Protein AF-A0A7V2NUQ8-F1 (afdb_monomer_lite)

Structure (mmCIF, N/CA/C/O backbone):
data_AF-A0A7V2NUQ8-F1
#
_entry.id   AF-A0A7V2NUQ8-F1
#
loop_
_atom_site.group_PDB
_atom_site.id
_atom_site.type_symbol
_atom_site.label_atom_id
_atom_site.label_alt_id
_atom_site.label_comp_id
_atom_site.label_asym_id
_atom_site.label_entity_id
_atom_site.label_seq_id
_atom_site.pdbx_PDB_ins_code
_atom_site.Cartn_x
_atom_site.Cartn_y
_atom_site.Cartn_z
_atom_site.occupancy
_atom_site.B_iso_or_equiv
_atom_site.auth_seq_id
_atom_site.auth_comp_id
_atom_site.auth_asym_id
_atom_site.auth_atom_id
_atom_site.pdbx_PDB_model_num
ATOM 1 N N . MET A 1 1 ? 23.976 -4.580 -8.891 1.00 88.25 1 MET A N 1
ATOM 2 C CA . MET A 1 1 ? 22.655 -4.468 -9.555 1.00 88.25 1 MET A CA 1
ATOM 3 C C . MET A 1 1 ? 22.868 -4.024 -10.982 1.00 88.25 1 MET A C 1
ATOM 5 O O . MET A 1 1 ? 23.890 -3.406 -11.242 1.00 88.25 1 MET A O 1
ATOM 9 N N . ILE A 1 2 ? 21.946 -4.358 -11.877 1.00 94.38 2 ILE A N 1
ATOM 10 C CA . ILE A 1 2 ? 22.062 -4.078 -13.313 1.00 94.38 2 ILE A CA 1
ATOM 11 C C . ILE A 1 2 ? 20.913 -3.155 -13.707 1.00 94.38 2 ILE A C 1
ATOM 13 O O . ILE A 1 2 ? 19.793 -3.346 -13.236 1.00 94.38 2 ILE A O 1
ATOM 17 N N . ARG A 1 3 ? 21.192 -2.138 -14.521 1.00 96.56 3 ARG A N 1
ATOM 18 C CA . ARG A 1 3 ? 20.164 -1.249 -15.068 1.00 96.56 3 ARG A CA 1
ATOM 19 C C . ARG A 1 3 ? 19.712 -1.770 -16.425 1.00 96.56 3 ARG A C 1
ATOM 21 O O . ARG A 1 3 ? 20.492 -2.379 -17.149 1.00 96.56 3 ARG A O 1
ATOM 28 N N . GLY A 1 4 ? 18.456 -1.526 -16.757 1.00 97.44 4 GLY A N 1
ATOM 29 C CA . GLY A 1 4 ? 17.909 -1.837 -18.071 1.00 97.44 4 GLY A CA 1
ATOM 30 C C . GLY A 1 4 ? 16.706 -0.965 -18.389 1.00 97.44 4 GLY A C 1
ATOM 31 O O . GLY A 1 4 ? 16.265 -0.184 -17.545 1.00 97.44 4 GLY A O 1
ATOM 32 N N . LYS A 1 5 ? 16.157 -1.101 -19.594 1.00 98.25 5 LYS A N 1
ATOM 33 C CA . LYS A 1 5 ? 14.945 -0.392 -20.025 1.00 98.25 5 LYS A CA 1
ATOM 34 C C . LYS A 1 5 ? 13.853 -1.372 -20.403 1.00 98.25 5 LYS A C 1
ATOM 36 O O . LYS A 1 5 ? 14.076 -2.301 -21.175 1.00 98.25 5 LYS A O 1
ATOM 41 N N . ILE A 1 6 ? 12.654 -1.172 -19.871 1.00 98.44 6 ILE A N 1
ATOM 42 C CA . ILE A 1 6 ? 11.502 -2.007 -20.212 1.00 98.44 6 ILE A CA 1
ATOM 43 C C . ILE A 1 6 ? 11.229 -1.885 -21.709 1.00 98.44 6 ILE A C 1
ATOM 45 O O . ILE A 1 6 ? 11.145 -0.783 -22.243 1.00 98.44 6 ILE A O 1
ATOM 49 N N . ARG A 1 7 ? 11.047 -3.016 -22.388 1.00 98.00 7 ARG A N 1
ATOM 50 C CA . ARG A 1 7 ? 10.582 -3.043 -23.780 1.00 98.00 7 ARG A CA 1
ATOM 51 C C . ARG A 1 7 ? 9.091 -3.311 -23.840 1.00 98.00 7 ARG A C 1
ATOM 53 O O . ARG A 1 7 ? 8.368 -2.584 -24.508 1.00 98.00 7 ARG A O 1
ATOM 60 N N . ARG A 1 8 ? 8.624 -4.330 -23.115 1.00 97.12 8 ARG A N 1
ATOM 61 C CA . ARG A 1 8 ? 7.199 -4.668 -22.978 1.00 97.12 8 ARG A CA 1
ATOM 62 C C . ARG A 1 8 ? 6.966 -5.666 -21.850 1.00 97.12 8 ARG A C 1
ATOM 64 O O . ARG A 1 8 ? 7.843 -6.463 -21.512 1.00 97.12 8 ARG A O 1
ATOM 71 N N . ARG A 1 9 ? 5.748 -5.676 -21.313 1.00 96.56 9 ARG A N 1
ATOM 72 C CA . ARG A 1 9 ? 5.274 -6.744 -20.430 1.00 96.56 9 ARG A CA 1
ATOM 73 C C . ARG A 1 9 ? 4.780 -7.914 -21.278 1.00 96.56 9 ARG A C 1
ATOM 75 O O . ARG A 1 9 ? 3.886 -7.735 -22.093 1.00 96.56 9 ARG A O 1
ATOM 82 N N . ILE A 1 10 ? 5.367 -9.094 -21.093 1.00 96.94 10 ILE A N 1
ATOM 83 C CA . ILE A 1 10 ? 5.001 -10.308 -21.842 1.00 96.94 10 ILE A CA 1
ATOM 84 C C . ILE A 1 10 ? 3.787 -10.979 -21.204 1.00 96.94 10 ILE A C 1
ATOM 86 O O . ILE A 1 10 ? 2.849 -11.370 -21.886 1.00 96.94 10 ILE A O 1
ATOM 90 N N . ASN A 1 11 ? 3.805 -11.114 -19.879 1.00 94.69 11 ASN A N 1
ATOM 91 C CA . ASN A 1 11 ? 2.697 -11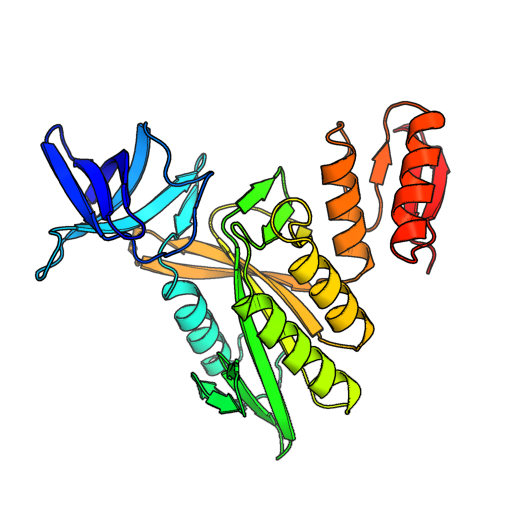.658 -19.099 1.00 94.69 11 ASN A CA 1
ATOM 92 C C . ASN A 1 11 ? 2.758 -11.119 -17.657 1.00 94.69 11 ASN A C 1
ATOM 94 O O . ASN A 1 11 ? 3.552 -10.227 -17.340 1.00 94.69 11 ASN A O 1
ATOM 98 N N . ARG A 1 12 ? 1.931 -11.665 -16.755 1.00 91.38 12 ARG A N 1
ATOM 99 C CA . ARG A 1 12 ? 1.873 -11.225 -15.351 1.00 91.38 12 ARG A CA 1
ATOM 100 C C . ARG A 1 12 ? 3.234 -11.228 -14.639 1.00 91.38 12 ARG A C 1
ATOM 102 O O . ARG A 1 12 ? 3.468 -10.341 -13.831 1.00 91.38 12 ARG A O 1
ATOM 109 N N . PHE A 1 13 ? 4.135 -12.151 -14.969 1.00 95.94 13 PHE A N 1
ATOM 110 C CA . PHE A 1 13 ? 5.403 -12.359 -14.262 1.00 95.94 13 PHE A CA 1
ATOM 111 C C . PHE A 1 13 ? 6.646 -12.233 -15.146 1.00 95.94 13 PHE A C 1
ATOM 113 O O . PHE A 1 13 ? 7.756 -12.477 -14.675 1.00 95.94 13 PHE A O 1
ATOM 120 N N . THR A 1 14 ? 6.491 -11.862 -16.415 1.00 97.44 14 THR A N 1
ATOM 121 C CA . THR A 1 14 ? 7.601 -11.765 -17.366 1.00 97.44 14 THR A CA 1
ATOM 122 C C . THR A 1 14 ? 7.578 -10.425 -18.078 1.00 97.44 14 THR A C 1
ATOM 124 O O . THR A 1 14 ? 6.569 -10.035 -18.671 1.00 97.44 14 THR A O 1
ATOM 127 N N . VAL A 1 15 ? 8.715 -9.737 -18.042 1.00 98.19 15 VAL A N 1
ATOM 128 C CA . VAL A 1 15 ? 8.944 -8.458 -18.715 1.00 98.19 15 VAL A CA 1
ATOM 129 C C . VAL A 1 15 ? 10.186 -8.596 -19.585 1.00 98.19 15 VAL A C 1
ATOM 131 O O . VAL A 1 15 ? 11.214 -9.100 -19.134 1.00 98.19 15 VAL A O 1
ATOM 134 N N . GLU A 1 16 ? 10.076 -8.173 -20.837 1.00 98.31 16 GLU A N 1
ATOM 135 C CA . GLU A 1 16 ? 11.208 -8.057 -21.751 1.00 98.31 16 GLU A CA 1
ATOM 136 C C . GLU A 1 16 ? 11.919 -6.731 -21.465 1.00 98.31 16 GLU A C 1
ATOM 138 O O . GLU A 1 16 ? 11.279 -5.673 -21.438 1.00 98.31 16 GLU A O 1
ATOM 143 N N . VAL A 1 17 ? 13.224 -6.795 -21.221 1.00 98.50 17 VAL A N 1
ATOM 144 C CA . VAL A 1 17 ? 14.060 -5.659 -20.826 1.00 98.50 17 VAL A CA 1
ATOM 145 C C . VAL A 1 17 ? 15.276 -5.605 -21.743 1.00 98.50 17 VAL A C 1
ATOM 147 O O . VAL A 1 17 ? 15.826 -6.639 -22.110 1.00 98.50 17 VAL A O 1
ATOM 150 N N . ASP A 1 18 ? 15.664 -4.399 -22.131 1.00 98.06 18 ASP A N 1
ATOM 151 C CA . ASP A 1 18 ? 16.937 -4.113 -22.779 1.00 98.06 18 ASP A CA 1
ATOM 152 C C . ASP A 1 18 ? 18.002 -3.889 -21.704 1.00 98.06 18 ASP A C 1
ATOM 154 O O . ASP A 1 18 ? 17.832 -3.023 -20.839 1.00 98.06 18 ASP A O 1
ATOM 158 N N . VAL A 1 19 ? 19.060 -4.690 -21.722 1.00 96.94 19 VAL A N 1
ATOM 159 C CA . VAL A 1 19 ? 20.218 -4.550 -20.839 1.00 96.94 19 VAL A CA 1
ATOM 160 C C . VAL A 1 19 ? 21.432 -4.404 -21.736 1.00 96.94 19 VAL A C 1
ATOM 162 O O . VAL A 1 19 ? 21.803 -5.354 -22.409 1.00 96.94 19 VAL A O 1
ATOM 165 N N . GLU A 1 20 ? 22.024 -3.209 -21.760 1.00 93.38 20 GLU A N 1
ATOM 166 C CA . GLU A 1 20 ? 23.221 -2.917 -22.566 1.00 93.38 20 GLU A CA 1
ATOM 167 C C . GLU A 1 20 ? 23.041 -3.253 -24.065 1.00 93.38 20 GLU A C 1
ATOM 169 O O . GLU A 1 20 ? 23.980 -3.665 -24.737 1.00 93.38 20 GLU A O 1
ATOM 174 N N . GLY A 1 21 ? 21.826 -3.071 -24.607 1.00 94.06 21 GLY A N 1
ATOM 175 C CA . GLY A 1 21 ? 21.485 -3.390 -26.000 1.00 94.06 21 GLY A CA 1
ATOM 176 C C . GLY A 1 21 ? 21.063 -4.844 -26.239 1.00 94.06 21 GLY A C 1
ATOM 177 O O . GLY A 1 21 ? 20.581 -5.172 -27.327 1.00 94.06 21 GLY A O 1
ATOM 178 N N . GLU A 1 22 ? 21.185 -5.720 -25.237 1.00 96.12 22 GLU A N 1
ATOM 179 C CA . GLU A 1 22 ? 20.723 -7.103 -25.314 1.00 96.12 22 GLU A CA 1
ATOM 180 C C . GLU A 1 22 ? 19.296 -7.266 -24.785 1.00 96.12 22 GLU A C 1
ATOM 182 O O . GLU A 1 22 ? 18.901 -6.737 -23.741 1.00 96.12 22 GLU A O 1
ATOM 187 N N . ARG A 1 23 ? 18.500 -8.066 -25.499 1.00 97.06 23 ARG A N 1
ATOM 188 C CA . ARG A 1 23 ? 17.122 -8.380 -25.110 1.00 97.06 23 ARG A CA 1
ATOM 189 C C . ARG A 1 23 ? 17.115 -9.538 -24.122 1.00 97.06 23 ARG A C 1
ATOM 191 O O . ARG A 1 23 ? 17.430 -10.667 -24.490 1.00 97.06 23 ARG A O 1
ATOM 198 N N . VAL A 1 24 ? 16.658 -9.280 -22.900 1.00 97.31 24 VAL A N 1
ATOM 199 C CA . VAL A 1 24 ? 16.561 -10.294 -21.844 1.00 97.31 24 VAL A CA 1
ATOM 200 C C . VAL A 1 24 ? 15.147 -10.394 -21.278 1.00 97.31 24 VAL A C 1
ATOM 202 O O . VAL A 1 24 ? 14.410 -9.410 -21.178 1.00 97.31 24 VAL A O 1
ATOM 205 N N . TYR A 1 25 ? 14.762 -11.595 -20.849 1.00 97.94 25 TYR A N 1
ATOM 206 C CA . TYR A 1 25 ? 13.513 -11.814 -20.123 1.00 97.94 25 TYR A CA 1
ATOM 207 C C . TYR A 1 25 ? 13.754 -11.783 -18.616 1.00 97.94 25 TYR A C 1
ATOM 209 O O . TYR A 1 25 ? 14.593 -12.508 -18.080 1.00 97.94 25 TYR A O 1
ATOM 217 N N . SER A 1 26 ? 12.979 -10.955 -17.923 1.00 97.81 26 SER A N 1
ATOM 218 C CA . SER A 1 26 ? 13.108 -10.715 -16.489 1.00 97.81 26 SER A CA 1
ATOM 219 C C . SER A 1 26 ? 11.838 -11.108 -15.744 1.00 97.81 26 SER A C 1
ATOM 221 O O . SER A 1 26 ? 10.721 -10.853 -16.199 1.00 97.81 26 SER A O 1
ATOM 223 N N . TYR A 1 27 ? 12.011 -11.719 -14.575 1.00 97.44 27 TYR A N 1
ATOM 224 C CA . TYR A 1 27 ? 10.928 -12.051 -13.660 1.00 97.44 27 TYR A CA 1
ATOM 225 C C . TYR A 1 27 ? 10.431 -10.804 -12.924 1.00 97.44 27 TYR A C 1
ATOM 227 O O . TYR A 1 27 ? 11.218 -10.086 -12.304 1.00 97.44 27 TYR A O 1
ATOM 235 N N . LEU A 1 28 ? 9.119 -10.588 -12.943 1.00 96.38 28 LEU A N 1
ATOM 236 C CA . LEU A 1 28 ? 8.428 -9.569 -12.159 1.00 96.38 28 LEU A CA 1
ATOM 237 C C . LEU A 1 28 ? 7.706 -10.253 -10.994 1.00 96.38 28 LEU A C 1
ATOM 239 O O . LEU A 1 28 ? 6.717 -10.953 -11.199 1.00 96.38 28 LEU A O 1
ATOM 243 N N . ALA A 1 29 ? 8.193 -10.041 -9.770 1.00 92.94 29 ALA A N 1
ATOM 244 C CA . ALA A 1 29 ? 7.593 -10.578 -8.547 1.00 92.94 29 ALA A CA 1
ATOM 245 C C . ALA A 1 29 ? 6.381 -9.742 -8.103 1.00 92.94 29 ALA A C 1
ATOM 247 O O . ALA A 1 29 ? 6.356 -9.217 -6.994 1.00 92.94 29 ALA A O 1
ATOM 248 N N . ASN A 1 30 ? 5.423 -9.554 -9.011 1.00 91.00 30 ASN A N 1
ATOM 249 C CA . ASN A 1 30 ? 4.214 -8.776 -8.778 1.00 91.00 30 ASN A CA 1
ATOM 250 C C . ASN A 1 30 ? 3.127 -9.171 -9.778 1.00 91.00 30 ASN A C 1
ATOM 252 O O . ASN A 1 30 ? 3.312 -9.052 -10.990 1.00 91.00 30 ASN A O 1
ATOM 256 N N . SER A 1 31 ? 1.985 -9.638 -9.278 1.00 84.62 31 SER A N 1
ATOM 257 C CA . SER A 1 31 ? 0.836 -9.985 -10.120 1.00 84.62 31 SER A CA 1
ATOM 258 C C . SER A 1 31 ? -0.014 -8.777 -10.521 1.00 84.62 31 SER A C 1
ATOM 260 O O . SER A 1 31 ? -0.859 -8.918 -11.402 1.00 84.62 31 SER A O 1
ATOM 262 N N . GLY A 1 32 ? 0.188 -7.618 -9.885 1.00 84.94 32 GLY A N 1
ATOM 263 C CA . GLY A 1 32 ? -0.522 -6.372 -10.170 1.00 84.94 32 GLY A CA 1
ATOM 264 C C . GLY A 1 32 ? -0.270 -5.868 -11.587 1.00 84.94 32 GLY A C 1
ATOM 265 O O . GLY A 1 32 ? 0.683 -6.280 -12.263 1.00 84.94 32 GLY A O 1
ATOM 266 N N . ARG A 1 33 ? -1.134 -4.974 -12.071 1.00 85.81 33 ARG A N 1
ATOM 267 C CA . ARG A 1 33 ? -1.039 -4.433 -13.438 1.00 85.81 33 ARG A CA 1
ATOM 268 C C . ARG A 1 33 ? 0.095 -3.426 -13.570 1.00 85.81 33 ARG A C 1
ATOM 270 O O . ARG A 1 33 ? 0.679 -3.346 -14.650 1.00 85.81 33 ARG A O 1
ATOM 277 N N . LEU A 1 34 ? 0.447 -2.739 -12.482 1.00 90.69 34 LEU A N 1
ATOM 278 C CA . LEU A 1 34 ? 1.519 -1.744 -12.437 1.00 90.69 34 LEU A CA 1
ATOM 279 C C . LEU A 1 34 ? 1.474 -0.775 -13.640 1.00 90.69 34 LEU A C 1
ATOM 281 O O . LEU A 1 34 ? 2.506 -0.561 -14.283 1.00 90.69 34 LEU A O 1
ATOM 285 N N . PRO A 1 35 ? 0.293 -0.216 -13.983 1.00 88.31 35 PRO A N 1
ATOM 286 C CA . PRO A 1 35 ? 0.058 0.450 -15.268 1.00 88.31 35 PRO A CA 1
ATOM 287 C C . PRO A 1 35 ? 0.929 1.693 -15.462 1.00 88.31 35 PRO A C 1
ATOM 289 O O . PRO A 1 35 ? 1.228 2.066 -16.588 1.00 88.31 35 PRO A O 1
ATOM 292 N N . GLN A 1 36 ? 1.364 2.310 -14.362 1.00 90.50 36 GLN A N 1
ATOM 293 C CA . GLN A 1 36 ? 2.259 3.459 -14.375 1.00 90.50 36 GLN A CA 1
ATOM 294 C C . GLN A 1 36 ? 3.735 3.066 -14.378 1.00 90.50 36 GLN A C 1
ATOM 296 O O . GLN A 1 36 ? 4.559 3.898 -14.718 1.00 90.50 36 GLN A O 1
ATOM 301 N N . LEU A 1 37 ? 4.106 1.838 -14.006 1.00 93.44 37 LEU A N 1
ATOM 302 C CA . LEU A 1 37 ? 5.508 1.468 -13.774 1.00 93.44 37 LEU A CA 1
ATOM 303 C C . LEU A 1 37 ? 6.062 0.547 -14.862 1.00 93.44 37 LEU A C 1
ATOM 305 O O . LEU A 1 37 ? 7.188 0.729 -15.312 1.00 93.44 37 LEU A O 1
ATOM 309 N N . ILE A 1 38 ? 5.283 -0.428 -15.333 1.00 95.81 38 ILE A N 1
ATOM 310 C CA . ILE A 1 38 ? 5.747 -1.372 -16.359 1.00 95.81 38 ILE A CA 1
ATOM 311 C C . ILE A 1 38 ? 5.371 -0.846 -17.750 1.00 95.81 38 ILE A C 1
ATOM 313 O O . ILE A 1 38 ? 4.518 -1.403 -18.437 1.00 95.81 38 ILE A O 1
ATOM 317 N N . ILE A 1 39 ? 6.015 0.256 -18.141 1.00 95.56 39 ILE A N 1
ATOM 318 C CA . ILE A 1 39 ? 5.802 0.964 -19.413 1.00 95.56 39 ILE A CA 1
ATOM 319 C C . ILE A 1 39 ? 7.082 0.881 -20.261 1.00 95.56 39 ILE A C 1
ATOM 321 O O . ILE A 1 39 ? 8.172 1.038 -19.702 1.00 95.56 39 ILE A O 1
ATOM 325 N N . PRO A 1 40 ? 6.988 0.660 -21.589 1.00 97.38 40 PRO A N 1
ATOM 326 C CA . PRO A 1 40 ? 8.140 0.724 -22.485 1.00 97.38 40 PRO A CA 1
ATOM 327 C C . PRO A 1 40 ? 8.982 1.996 -22.290 1.00 97.38 40 PRO A C 1
ATOM 329 O O . PRO A 1 40 ? 8.453 3.091 -22.126 1.00 97.38 40 PRO A O 1
ATOM 332 N N . GLY A 1 41 ? 10.304 1.845 -22.298 1.00 97.12 41 GLY A N 1
ATOM 333 C CA . GLY A 1 41 ? 11.278 2.920 -22.119 1.00 97.12 41 GLY A CA 1
ATOM 334 C C . GLY A 1 41 ? 11.662 3.217 -20.667 1.00 97.12 41 GLY A C 1
ATOM 335 O O . GLY A 1 41 ? 12.738 3.776 -20.451 1.00 97.12 41 GLY A O 1
ATOM 336 N N . LYS A 1 42 ? 10.857 2.818 -19.668 1.00 97.25 42 LYS A N 1
ATOM 337 C CA . LYS A 1 42 ? 11.187 3.072 -18.256 1.00 97.25 42 LYS A CA 1
ATOM 338 C C . LYS A 1 42 ? 12.410 2.289 -17.799 1.00 97.25 42 LYS A C 1
ATOM 340 O O . LYS A 1 42 ? 12.561 1.107 -18.113 1.00 97.25 42 LYS A O 1
ATOM 345 N N . GLU A 1 43 ? 13.263 2.962 -17.032 1.00 97.44 43 GLU A N 1
ATOM 346 C CA . GLU A 1 43 ? 14.458 2.359 -16.455 1.00 97.44 43 GLU A CA 1
ATOM 347 C C . GLU A 1 43 ? 14.088 1.433 -15.291 1.00 97.44 43 GLU A C 1
ATOM 349 O O . GLU A 1 43 ? 13.214 1.738 -14.477 1.00 97.44 43 GLU A O 1
ATOM 354 N N . VAL A 1 44 ? 14.764 0.293 -15.207 1.00 97.44 44 VAL A N 1
ATOM 355 C CA . VAL A 1 44 ? 14.571 -0.715 -14.165 1.00 97.44 44 VAL A CA 1
ATOM 356 C C . VAL A 1 44 ? 15.883 -1.120 -13.527 1.00 97.44 44 VAL A C 1
ATOM 358 O O . VAL A 1 44 ? 16.930 -1.136 -14.172 1.00 97.44 44 VAL A O 1
ATOM 361 N N . LEU A 1 45 ? 15.795 -1.518 -12.261 1.00 96.62 45 LEU A N 1
ATOM 362 C CA . LEU A 1 45 ? 16.860 -2.217 -11.557 1.00 96.62 45 LEU A CA 1
ATOM 363 C C . LEU A 1 45 ? 16.600 -3.714 -11.547 1.00 96.62 45 LEU A C 1
ATOM 365 O O . LEU A 1 45 ? 15.521 -4.183 -11.173 1.00 96.62 45 LEU A O 1
ATOM 369 N N . LEU A 1 46 ? 17.639 -4.452 -11.904 1.00 96.00 46 LEU A N 1
ATOM 370 C CA . LEU A 1 46 ? 17.651 -5.891 -12.053 1.00 96.00 46 LEU A CA 1
ATOM 371 C C . LEU A 1 46 ? 18.697 -6.523 -11.132 1.00 96.00 46 LEU A C 1
ATOM 373 O O . LEU A 1 46 ? 19.757 -5.951 -10.843 1.00 96.00 46 LEU A O 1
ATOM 377 N N . ILE A 1 47 ? 18.432 -7.765 -10.747 1.00 94.88 47 ILE A N 1
ATOM 378 C CA . ILE A 1 47 ? 19.426 -8.670 -10.169 1.00 94.88 47 ILE A CA 1
ATOM 379 C C . ILE A 1 47 ? 19.454 -9.979 -10.959 1.00 94.88 47 ILE A C 1
ATOM 381 O O . ILE A 1 47 ? 18.407 -10.451 -11.407 1.00 94.88 47 ILE A O 1
ATOM 385 N N . LYS A 1 48 ? 20.650 -10.555 -11.137 1.00 94.75 48 LYS A N 1
ATOM 386 C CA . LYS A 1 48 ? 20.818 -11.877 -11.754 1.00 94.75 48 LYS A CA 1
ATOM 387 C C . LYS A 1 48 ? 20.215 -12.963 -10.858 1.00 94.75 48 LYS A C 1
ATOM 389 O O . LYS A 1 48 ? 20.267 -12.874 -9.631 1.00 94.75 48 LYS A O 1
ATOM 394 N N . LYS A 1 49 ? 19.649 -13.992 -11.482 1.00 94.06 49 LYS A N 1
ATOM 395 C CA . LYS A 1 49 ? 19.099 -15.185 -10.835 1.00 94.06 49 LYS A CA 1
ATOM 396 C C . LYS A 1 49 ? 19.783 -16.435 -11.377 1.00 94.06 49 LYS A C 1
ATOM 398 O O . LYS A 1 49 ? 20.062 -16.523 -12.564 1.00 94.06 49 LYS A O 1
ATOM 403 N N . ASN A 1 50 ? 19.916 -17.445 -10.520 1.00 87.06 50 ASN A N 1
ATOM 404 C CA . ASN A 1 50 ? 20.523 -18.729 -10.887 1.00 87.06 50 ASN A CA 1
ATOM 405 C C . ASN A 1 50 ? 19.502 -19.779 -11.370 1.00 87.06 50 ASN A C 1
ATOM 407 O O . ASN A 1 50 ? 19.892 -20.859 -11.795 1.00 87.06 50 ASN A O 1
ATOM 411 N N . LYS A 1 51 ? 18.190 -19.509 -11.258 1.00 89.12 51 LYS A N 1
ATOM 412 C CA . LYS A 1 51 ? 17.109 -20.436 -11.645 1.00 89.12 51 LYS A CA 1
ATOM 413 C C . LYS A 1 51 ? 15.936 -19.707 -12.312 1.00 89.12 51 LYS A C 1
ATOM 415 O O . LYS A 1 51 ? 15.478 -18.666 -11.820 1.00 89.12 51 LYS A O 1
ATOM 420 N N . GLY A 1 52 ? 15.388 -20.313 -13.367 1.00 92.81 52 GLY A N 1
ATOM 421 C CA . GLY A 1 52 ? 14.295 -19.759 -14.174 1.00 92.81 52 GLY A CA 1
ATOM 422 C C . GLY A 1 52 ? 14.771 -18.601 -15.052 1.00 92.81 52 GLY A C 1
ATOM 423 O O . GLY A 1 52 ? 15.874 -18.648 -15.579 1.00 92.81 52 GLY A O 1
ATOM 424 N N . LEU A 1 53 ? 13.952 -17.550 -15.186 1.00 94.00 53 LEU A N 1
ATOM 425 C CA . LEU A 1 53 ? 14.358 -16.341 -15.913 1.00 94.00 53 LEU A CA 1
ATOM 426 C C . LEU A 1 53 ? 15.660 -15.750 -15.334 1.00 94.00 53 LEU A C 1
ATOM 428 O O . LEU A 1 53 ? 15.766 -15.672 -14.102 1.00 94.00 53 LEU A O 1
ATOM 432 N N . PRO A 1 54 ? 16.601 -15.308 -16.191 1.00 94.12 54 PRO A N 1
ATOM 433 C CA . PRO A 1 54 ? 17.963 -14.927 -15.799 1.00 94.12 54 PRO A CA 1
ATOM 434 C C . PRO A 1 54 ? 18.031 -13.689 -14.901 1.00 94.12 54 PRO A C 1
ATOM 436 O O . PRO A 1 54 ? 19.000 -13.513 -14.164 1.00 94.12 54 PRO A O 1
ATOM 439 N N . TYR A 1 55 ? 16.995 -12.848 -14.913 1.00 96.50 55 TYR A N 1
ATOM 440 C CA . TYR A 1 55 ? 16.932 -11.631 -14.110 1.00 96.50 55 TYR A CA 1
ATOM 441 C C . TYR A 1 55 ? 15.632 -11.538 -13.309 1.00 96.50 55 TYR A C 1
ATOM 443 O O . TYR A 1 55 ? 14.608 -12.121 -13.671 1.00 96.50 55 TYR A O 1
ATOM 451 N N . LYS A 1 56 ? 15.663 -10.769 -12.218 1.00 96.25 56 LYS A N 1
ATOM 452 C CA . LYS A 1 56 ? 14.487 -10.281 -11.482 1.00 96.25 56 LYS A CA 1
ATOM 453 C C . LYS A 1 56 ? 14.473 -8.763 -11.504 1.00 96.25 56 LYS A C 1
ATOM 455 O O . LYS A 1 56 ? 15.488 -8.161 -11.166 1.00 96.25 56 LYS A O 1
ATOM 460 N N . ILE A 1 57 ? 13.322 -8.169 -11.807 1.00 96.44 57 ILE A N 1
ATOM 461 C CA . ILE A 1 57 ? 13.093 -6.734 -11.617 1.00 96.44 57 ILE A CA 1
ATOM 462 C C . ILE A 1 57 ? 12.850 -6.472 -10.130 1.00 96.44 57 ILE A C 1
ATOM 464 O O . ILE A 1 57 ? 11.983 -7.100 -9.519 1.00 96.44 57 ILE A O 1
ATOM 468 N N . LEU A 1 58 ? 13.624 -5.552 -9.559 1.00 94.38 58 LEU A N 1
ATOM 469 C CA . LEU A 1 58 ? 13.489 -5.104 -8.173 1.00 94.38 58 LEU A CA 1
ATOM 470 C C . LEU A 1 58 ? 12.705 -3.794 -8.081 1.00 94.38 58 LEU A C 1
ATOM 472 O O . LEU A 1 58 ? 11.813 -3.658 -7.245 1.00 94.38 58 LEU A O 1
ATOM 476 N N . ALA A 1 59 ? 13.019 -2.842 -8.959 1.00 94.94 59 ALA A N 1
ATOM 477 C CA . ALA A 1 59 ? 12.423 -1.517 -8.945 1.00 94.94 59 ALA A CA 1
ATOM 478 C C . ALA A 1 59 ? 12.353 -0.905 -10.344 1.00 94.94 59 ALA A C 1
ATOM 480 O O . ALA A 1 59 ? 13.106 -1.286 -11.242 1.00 94.94 59 ALA A O 1
ATOM 481 N N . VAL A 1 60 ? 11.460 0.067 -10.490 1.00 95.56 60 VAL A N 1
ATOM 482 C CA . VAL A 1 60 ? 11.302 0.917 -11.675 1.00 95.56 60 VAL A CA 1
ATOM 483 C C . VAL A 1 60 ? 11.643 2.350 -11.270 1.00 95.56 60 VAL A C 1
ATOM 485 O O . VAL A 1 60 ? 11.281 2.779 -10.171 1.00 95.56 60 VAL A O 1
ATOM 488 N N . LEU A 1 61 ? 12.351 3.080 -12.128 1.00 93.31 61 LEU A N 1
ATOM 489 C CA . LEU A 1 61 ? 12.632 4.495 -11.920 1.00 93.31 61 LEU A CA 1
ATOM 490 C C . LEU A 1 61 ? 11.384 5.326 -12.246 1.00 93.31 61 LEU A C 1
ATOM 492 O O . LEU A 1 61 ? 10.870 5.276 -13.364 1.00 93.31 61 LEU A O 1
ATOM 496 N N . GLU A 1 62 ? 10.924 6.103 -11.271 1.00 89.00 62 GLU A N 1
ATOM 497 C CA . GLU A 1 62 ? 9.823 7.055 -11.395 1.00 89.00 62 GLU A CA 1
ATOM 498 C C . GLU A 1 62 ? 10.319 8.453 -11.008 1.00 89.00 62 GLU A C 1
ATOM 500 O O . GLU A 1 62 ? 10.610 8.738 -9.839 1.00 89.00 62 GLU A O 1
ATOM 505 N N . GLY A 1 63 ? 10.455 9.336 -11.999 1.00 85.94 63 GLY A N 1
ATOM 506 C CA . GLY A 1 63 ? 11.167 10.601 -11.816 1.00 85.94 63 GLY A CA 1
ATOM 507 C C . GLY A 1 63 ? 12.596 10.340 -11.329 1.00 85.94 63 GLY A C 1
ATOM 508 O O . GLY A 1 63 ? 13.363 9.655 -11.995 1.00 85.94 63 GLY A O 1
ATOM 509 N N . ASN A 1 64 ? 12.927 10.833 -10.134 1.00 87.25 64 ASN A N 1
ATOM 510 C CA . ASN A 1 64 ? 14.251 10.659 -9.520 1.00 87.25 64 ASN A CA 1
ATOM 511 C C . ASN A 1 64 ? 14.289 9.569 -8.436 1.00 87.25 64 ASN A C 1
ATOM 513 O O . ASN A 1 64 ? 15.267 9.465 -7.694 1.00 87.25 64 ASN A O 1
ATOM 517 N N . ASN A 1 65 ? 13.220 8.784 -8.288 1.00 89.00 65 ASN A N 1
ATOM 518 C CA . ASN A 1 65 ? 13.084 7.815 -7.207 1.00 89.00 65 ASN A CA 1
ATOM 519 C C . ASN A 1 65 ? 12.857 6.406 -7.744 1.00 89.00 65 ASN A C 1
ATOM 521 O O . ASN A 1 65 ? 12.143 6.190 -8.716 1.00 89.00 65 ASN A O 1
ATOM 525 N N . TRP A 1 66 ? 13.421 5.425 -7.049 1.00 92.06 66 TRP A N 1
ATOM 526 C CA . TRP A 1 66 ? 13.160 4.022 -7.334 1.00 92.06 66 TRP A CA 1
ATOM 527 C C . TRP A 1 66 ? 11.904 3.562 -6.598 1.00 92.06 66 TRP A C 1
ATOM 529 O O . TRP A 1 66 ? 11.839 3.624 -5.366 1.00 92.06 66 TRP A O 1
ATOM 539 N N . VAL A 1 67 ? 10.920 3.078 -7.352 1.00 92.56 67 VAL A N 1
ATOM 540 C CA . VAL A 1 67 ? 9.710 2.442 -6.824 1.00 92.56 67 VAL A CA 1
ATOM 541 C C . VAL A 1 67 ? 9.944 0.940 -6.788 1.00 92.56 67 VAL A C 1
ATOM 543 O O . VAL A 1 67 ? 10.154 0.318 -7.831 1.00 92.56 67 VAL A O 1
ATOM 546 N N . CYS A 1 68 ? 9.918 0.348 -5.593 1.00 92.69 68 CYS A N 1
ATOM 547 C CA . CYS A 1 68 ? 10.028 -1.099 -5.449 1.00 92.69 68 CYS A CA 1
ATOM 548 C C . CYS A 1 68 ? 8.798 -1.772 -6.072 1.00 92.69 68 CYS A C 1
ATOM 550 O O . CYS A 1 68 ? 7.666 -1.450 -5.709 1.00 92.69 68 CYS A O 1
ATOM 552 N N . VAL A 1 69 ? 9.023 -2.716 -6.987 1.00 92.88 69 VAL A N 1
ATOM 553 C CA . VAL A 1 69 ? 7.946 -3.510 -7.601 1.00 92.88 69 VAL A CA 1
ATOM 554 C C . VAL A 1 69 ? 7.869 -4.927 -7.042 1.00 92.88 69 VAL A C 1
ATOM 556 O O . VAL A 1 69 ? 6.930 -5.642 -7.367 1.00 92.88 69 VAL A O 1
ATOM 559 N N . ASP A 1 70 ? 8.807 -5.337 -6.187 1.00 91.50 70 ASP A N 1
ATOM 560 C CA . ASP A 1 70 ? 8.771 -6.629 -5.500 1.00 91.50 70 ASP A CA 1
ATOM 561 C C . ASP A 1 70 ? 7.699 -6.639 -4.401 1.00 91.50 70 ASP A C 1
ATOM 563 O O . ASP A 1 70 ? 7.870 -6.020 -3.346 1.00 91.50 70 ASP A O 1
ATOM 567 N N . SER A 1 71 ? 6.603 -7.372 -4.624 1.00 87.06 71 SER A N 1
ATOM 568 C CA . SER A 1 71 ? 5.467 -7.399 -3.696 1.00 87.06 71 SER A CA 1
ATOM 569 C C . SER A 1 71 ? 5.769 -8.091 -2.364 1.00 87.06 71 SER A C 1
ATOM 571 O O . SER A 1 71 ? 4.989 -7.957 -1.427 1.00 87.06 71 SER A O 1
ATOM 573 N N . PHE A 1 72 ? 6.885 -8.818 -2.242 1.00 89.75 72 PHE A N 1
ATOM 574 C CA . PHE A 1 72 ? 7.264 -9.474 -0.986 1.00 89.75 72 PHE A CA 1
ATOM 575 C C . PHE A 1 72 ? 8.026 -8.550 -0.030 1.00 89.75 72 PHE A C 1
ATOM 577 O O . PHE A 1 72 ? 8.049 -8.788 1.182 1.00 89.75 72 PHE A O 1
ATOM 584 N N . LEU A 1 73 ? 8.678 -7.508 -0.556 1.00 93.31 73 LEU A N 1
ATOM 585 C CA . LEU A 1 73 ? 9.532 -6.634 0.246 1.00 93.31 73 LEU A CA 1
ATOM 586 C C . LEU A 1 73 ? 8.742 -5.813 1.287 1.00 93.31 73 LEU A C 1
ATOM 588 O O . LEU A 1 73 ? 9.210 -5.742 2.424 1.00 93.31 73 LEU A O 1
ATOM 592 N N . PRO A 1 74 ? 7.552 -5.254 0.982 1.00 94.00 74 PRO A N 1
ATOM 593 C CA . PRO A 1 74 ? 6.734 -4.539 1.962 1.00 94.00 74 PRO A CA 1
ATOM 594 C C . PRO A 1 74 ? 6.357 -5.379 3.186 1.00 94.00 74 PRO A C 1
ATOM 596 O O . PRO A 1 74 ? 6.585 -4.938 4.308 1.00 94.00 74 PRO A O 1
ATOM 599 N N . ASN A 1 75 ? 5.868 -6.611 3.005 1.00 94.50 75 ASN A N 1
ATOM 600 C CA . ASN A 1 75 ? 5.504 -7.475 4.136 1.00 94.50 75 ASN A CA 1
ATOM 601 C C . ASN A 1 75 ? 6.728 -7.855 4.978 1.00 94.50 75 ASN A C 1
ATOM 603 O O . ASN A 1 75 ? 6.657 -7.871 6.208 1.00 94.50 75 ASN A O 1
ATOM 607 N N . ARG A 1 76 ? 7.878 -8.119 4.341 1.00 95.38 76 ARG A N 1
ATOM 608 C CA . ARG A 1 76 ? 9.138 -8.346 5.068 1.00 95.38 76 ARG A CA 1
ATOM 609 C C . ARG A 1 76 ? 9.539 -7.121 5.886 1.00 95.38 76 ARG A C 1
ATOM 611 O O . ARG A 1 76 ? 9.892 -7.265 7.050 1.00 95.38 76 ARG A O 1
ATOM 618 N N . PHE A 1 77 ? 9.445 -5.939 5.292 1.00 96.62 77 PHE A N 1
ATOM 619 C CA . PHE A 1 77 ? 9.766 -4.688 5.961 1.00 96.62 77 PHE A CA 1
ATOM 620 C C . PHE A 1 77 ? 8.838 -4.423 7.154 1.00 96.62 77 PHE A C 1
ATOM 622 O O . PHE A 1 77 ? 9.312 -4.088 8.236 1.00 96.62 77 PHE A O 1
ATOM 629 N N . VAL A 1 78 ? 7.528 -4.640 7.002 1.00 97.12 78 VAL A N 1
ATOM 630 C CA . VAL A 1 78 ? 6.571 -4.510 8.114 1.00 97.12 78 VAL A CA 1
ATOM 631 C C . VAL A 1 78 ? 6.903 -5.492 9.233 1.00 97.12 78 VAL A C 1
ATOM 633 O O . VAL A 1 78 ? 6.920 -5.098 10.394 1.00 97.12 78 VAL A O 1
ATOM 636 N N . TRP A 1 79 ? 7.245 -6.739 8.904 1.00 96.62 79 TRP A N 1
ATOM 637 C CA . TRP A 1 79 ? 7.699 -7.705 9.903 1.00 96.62 79 TRP A CA 1
ATOM 638 C C . TRP A 1 79 ? 8.922 -7.228 10.690 1.00 96.62 79 TRP A C 1
ATOM 640 O O . TRP A 1 79 ? 8.931 -7.331 11.915 1.00 96.62 79 TRP A O 1
ATOM 650 N N . GLU A 1 80 ? 9.947 -6.720 10.005 1.00 95.94 80 GLU A N 1
ATOM 651 C CA . GLU A 1 80 ? 11.148 -6.186 10.655 1.00 95.94 80 GLU A CA 1
ATOM 652 C C . GLU A 1 80 ? 10.773 -5.048 11.615 1.00 95.94 80 GLU A C 1
ATOM 654 O O . GLU A 1 80 ? 11.159 -5.074 12.782 1.00 95.94 80 GLU A O 1
ATOM 659 N N . LYS A 1 81 ? 9.911 -4.118 11.182 1.00 96.25 81 LYS A N 1
ATOM 660 C CA . LYS A 1 81 ? 9.459 -3.004 12.031 1.00 96.25 81 LYS A CA 1
ATOM 661 C C . LYS A 1 81 ? 8.585 -3.440 13.203 1.00 96.25 81 LYS A C 1
ATOM 663 O O . LYS A 1 81 ? 8.681 -2.835 14.266 1.00 96.25 81 LYS A O 1
ATOM 668 N N . LEU A 1 82 ? 7.786 -4.494 13.052 1.00 95.88 82 LEU A N 1
ATOM 669 C CA . LEU A 1 82 ? 7.055 -5.104 14.165 1.00 95.88 82 LEU A CA 1
ATOM 670 C C . LEU A 1 82 ? 8.020 -5.695 15.201 1.00 95.88 82 LEU A C 1
ATOM 672 O O . LEU A 1 82 ? 7.872 -5.442 16.392 1.00 95.88 82 LEU A O 1
ATOM 676 N N . LYS A 1 83 ? 9.048 -6.432 14.759 1.00 94.38 83 LYS A N 1
ATOM 677 C CA . LYS A 1 83 ? 10.062 -7.021 15.652 1.00 94.38 83 LYS A CA 1
ATOM 678 C C . LYS A 1 83 ? 10.899 -5.972 16.385 1.00 94.38 83 LYS A C 1
ATOM 680 O O . LYS A 1 83 ? 11.295 -6.212 17.521 1.00 94.38 83 LYS A O 1
ATOM 685 N N . GLU A 1 84 ? 11.139 -4.833 15.747 1.00 93.88 84 GLU A N 1
ATOM 686 C CA . GLU A 1 84 ? 11.854 -3.686 16.316 1.00 93.88 84 GLU A CA 1
ATOM 687 C C . GLU A 1 84 ? 10.962 -2.777 17.183 1.00 93.88 84 GLU A C 1
ATOM 689 O O . GLU A 1 84 ? 11.464 -1.815 17.756 1.00 93.88 84 GLU A O 1
ATOM 694 N N . ASN A 1 85 ? 9.650 -3.041 17.283 1.00 91.75 85 ASN A N 1
ATOM 695 C CA . ASN A 1 85 ? 8.660 -2.128 17.878 1.00 91.75 85 ASN A CA 1
ATOM 696 C C . ASN A 1 85 ? 8.697 -0.707 17.268 1.00 91.75 85 ASN A C 1
ATOM 698 O O . ASN A 1 85 ? 8.418 0.285 17.935 1.00 91.75 85 ASN A O 1
ATOM 702 N N . ALA A 1 86 ? 9.020 -0.600 15.977 1.00 94.38 86 ALA A N 1
ATOM 703 C CA . ALA A 1 86 ? 9.216 0.663 15.263 1.00 94.38 86 ALA A CA 1
ATOM 704 C C . ALA A 1 86 ? 7.930 1.214 14.610 1.00 94.38 86 ALA A C 1
ATOM 706 O O . ALA A 1 86 ? 7.991 2.108 13.765 1.00 94.38 86 ALA A O 1
ATOM 707 N N . LEU A 1 87 ? 6.762 0.665 14.962 1.00 96.25 87 LEU A N 1
ATOM 708 C CA . LEU A 1 87 ? 5.448 1.114 14.497 1.00 96.25 87 LEU A CA 1
ATOM 709 C C . LEU A 1 87 ? 4.660 1.679 15.691 1.00 96.25 87 LEU A C 1
ATOM 711 O O . LEU A 1 87 ? 4.012 0.906 16.394 1.00 96.25 87 LEU A O 1
ATOM 715 N N . PRO A 1 88 ? 4.676 3.008 15.926 1.00 93.94 88 PRO A N 1
ATOM 716 C CA . PRO A 1 88 ? 4.106 3.607 17.139 1.00 93.94 88 PRO A CA 1
ATOM 717 C C . PRO A 1 88 ? 2.624 3.286 17.367 1.00 93.94 88 PRO A C 1
ATOM 719 O O . PRO A 1 88 ? 2.185 3.084 18.491 1.00 93.94 88 PRO A O 1
ATOM 722 N N . PHE A 1 89 ? 1.838 3.163 16.294 1.00 95.38 89 PHE A N 1
ATOM 723 C CA . PHE A 1 89 ? 0.415 2.820 16.390 1.00 95.38 89 PHE A CA 1
ATOM 724 C C . PHE A 1 89 ? 0.143 1.378 16.858 1.00 95.38 89 PHE A C 1
ATOM 726 O O . PHE A 1 89 ? -1.008 1.033 17.133 1.00 95.38 89 PHE A O 1
ATOM 733 N N . LEU A 1 90 ? 1.186 0.547 16.953 1.00 96.44 90 LEU A N 1
ATOM 734 C CA . LEU A 1 90 ? 1.149 -0.831 17.444 1.00 96.44 90 LEU A CA 1
ATOM 735 C C . LEU A 1 90 ? 1.938 -1.000 18.749 1.00 96.44 90 LEU A C 1
ATOM 737 O O . LEU A 1 90 ? 2.349 -2.107 19.092 1.00 96.44 90 LEU A O 1
ATOM 741 N N . GLU A 1 91 ? 2.130 0.070 19.514 1.00 93.38 91 GLU A N 1
ATOM 742 C CA . GLU A 1 91 ? 2.836 -0.012 20.787 1.00 93.38 91 GLU A CA 1
ATOM 743 C C . GLU A 1 91 ? 2.196 -1.027 21.764 1.00 93.38 91 GLU A C 1
ATOM 745 O O . GLU A 1 91 ? 0.988 -1.039 22.050 1.00 93.38 91 GLU A O 1
ATOM 750 N N . GLY A 1 92 ? 3.044 -1.916 22.288 1.00 91.69 92 GLY A N 1
ATOM 751 C CA . GLY A 1 92 ? 2.668 -2.995 23.202 1.00 91.69 92 GLY A CA 1
ATOM 752 C C . GLY A 1 92 ? 2.198 -4.290 22.530 1.00 91.69 92 GLY A C 1
ATOM 753 O O . GLY A 1 92 ? 2.053 -5.291 23.225 1.00 91.69 92 GLY A O 1
ATOM 754 N N . TRP A 1 93 ? 2.009 -4.316 21.209 1.00 94.50 93 TRP A N 1
ATOM 755 C CA . TRP A 1 93 ? 1.706 -5.537 20.453 1.00 94.50 93 TRP A CA 1
ATOM 756 C C . TRP A 1 93 ? 2.987 -6.335 20.167 1.00 94.50 93 TRP A C 1
ATOM 758 O O . TRP A 1 93 ? 3.589 -6.211 19.103 1.00 94.50 93 TRP A O 1
ATOM 768 N N . LYS A 1 94 ? 3.440 -7.124 21.147 1.00 87.12 94 LYS A N 1
ATOM 769 C CA . LYS A 1 94 ? 4.756 -7.795 21.118 1.00 87.12 94 LYS A CA 1
ATOM 770 C C . LYS A 1 94 ? 4.725 -9.197 20.508 1.00 87.12 94 LYS A C 1
ATOM 772 O O . LYS A 1 94 ? 5.718 -9.626 19.917 1.00 87.12 94 LYS A O 1
ATOM 777 N N . GLY A 1 95 ? 3.622 -9.929 20.669 1.00 89.69 95 GLY A N 1
ATOM 778 C C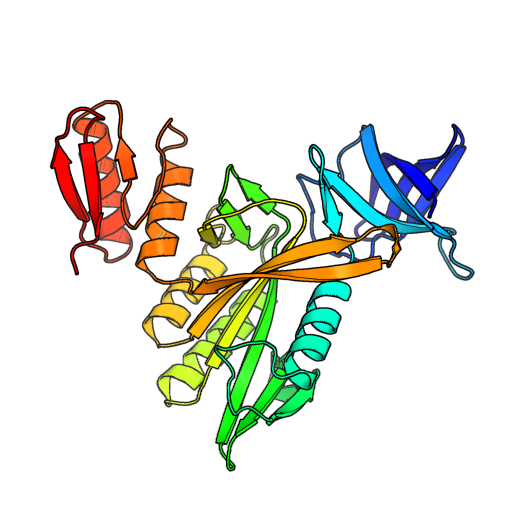A . GLY A 1 95 ? 3.466 -11.229 20.018 1.00 89.69 95 GLY A CA 1
ATOM 779 C C . GLY A 1 95 ? 3.091 -11.017 18.559 1.00 89.69 95 GLY A C 1
ATOM 780 O O . GLY A 1 95 ? 2.157 -10.277 18.273 1.00 89.69 95 GLY A O 1
ATOM 781 N N . VAL A 1 96 ? 3.829 -11.624 17.629 1.00 93.75 96 VAL A N 1
ATOM 782 C CA . VAL A 1 96 ? 3.577 -11.464 16.191 1.00 93.75 96 VAL A CA 1
ATOM 783 C C . VAL A 1 96 ? 3.695 -12.816 15.505 1.00 93.75 96 VAL A C 1
ATOM 785 O O . VAL A 1 96 ? 4.736 -13.474 15.582 1.00 93.75 96 VAL A O 1
ATOM 788 N N . ARG A 1 97 ? 2.639 -13.213 14.799 1.00 95.81 97 ARG A N 1
ATOM 789 C CA . ARG A 1 97 ? 2.600 -14.396 13.929 1.00 95.81 97 ARG A CA 1
ATOM 790 C C . ARG A 1 97 ? 2.321 -13.945 12.500 1.00 95.81 97 ARG A C 1
ATOM 792 O O . ARG A 1 97 ? 1.560 -13.002 12.313 1.00 95.81 97 ARG A O 1
ATOM 799 N N . LYS A 1 98 ? 2.936 -14.595 11.510 1.00 96.19 98 LYS A N 1
ATOM 800 C CA . LYS A 1 98 ? 2.735 -14.289 10.084 1.00 96.19 98 LYS A CA 1
ATOM 801 C C . LYS A 1 98 ? 1.765 -15.255 9.430 1.00 96.19 98 LYS A C 1
ATOM 803 O O . LYS A 1 98 ? 1.703 -16.403 9.859 1.00 96.19 98 LYS A O 1
ATOM 808 N N . GLU A 1 99 ? 1.125 -14.804 8.353 1.00 93.38 99 GLU A N 1
ATOM 809 C CA . GLU A 1 99 ? 0.381 -15.657 7.413 1.00 93.38 99 GLU A CA 1
ATOM 810 C C . GLU A 1 99 ? -0.642 -16.557 8.128 1.00 93.38 99 GLU A C 1
ATOM 812 O O . GLU A 1 99 ? -0.769 -17.754 7.863 1.00 93.38 99 GLU A O 1
ATOM 817 N N . VAL A 1 100 ? -1.370 -15.977 9.086 1.00 95.56 100 VAL A N 1
ATOM 818 C CA . VAL A 1 100 ? -2.300 -16.721 9.937 1.00 95.56 100 VAL A CA 1
ATOM 819 C C . VAL A 1 100 ? -3.631 -16.882 9.219 1.00 95.56 100 VAL A C 1
ATOM 821 O O . VAL A 1 100 ? -4.293 -15.900 8.880 1.00 95.56 100 VAL A O 1
ATOM 824 N N . ARG A 1 101 ? -4.045 -18.133 9.007 1.00 96.56 101 ARG A N 1
ATOM 825 C CA . ARG A 1 101 ? -5.363 -18.453 8.458 1.00 96.56 101 ARG A CA 1
ATOM 826 C C . ARG A 1 101 ? -6.430 -18.409 9.552 1.00 96.56 101 ARG A C 1
ATOM 828 O O . ARG A 1 101 ? -6.322 -19.124 10.544 1.00 96.56 101 ARG A O 1
ATOM 835 N N . ILE A 1 102 ? -7.467 -17.604 9.341 1.00 94.50 102 ILE A N 1
ATOM 836 C CA . ILE A 1 102 ? -8.643 -17.490 10.207 1.00 94.50 102 ILE A CA 1
ATOM 837 C C . ILE A 1 102 ? -9.879 -17.601 9.314 1.00 94.50 102 ILE A C 1
ATOM 839 O O . ILE A 1 102 ? -10.170 -16.705 8.523 1.00 94.50 102 ILE A O 1
ATOM 843 N N . GLY A 1 103 ? -10.573 -18.738 9.405 1.00 92.25 103 GLY A N 1
ATOM 844 C CA . GLY A 1 103 ? -11.625 -19.094 8.452 1.00 92.25 103 GLY A CA 1
ATOM 845 C C . GLY A 1 103 ? -11.086 -19.118 7.015 1.00 92.25 103 GLY A C 1
ATOM 846 O O . GLY A 1 103 ? -10.140 -19.852 6.700 1.00 92.25 103 GLY A O 1
ATOM 847 N N . ASP A 1 104 ? -11.666 -18.271 6.165 1.00 90.75 104 ASP A N 1
ATOM 848 C CA . ASP A 1 104 ? -11.347 -18.173 4.735 1.00 90.75 104 ASP A CA 1
ATOM 849 C C . ASP A 1 104 ? -10.324 -17.082 4.389 1.00 90.75 104 ASP A C 1
ATOM 851 O O . ASP A 1 104 ? -9.982 -16.897 3.217 1.00 90.75 104 ASP A O 1
ATOM 855 N N . VAL A 1 105 ? -9.815 -16.360 5.390 1.00 95.94 105 VAL A N 1
ATOM 856 C CA . VAL A 1 105 ? -8.831 -15.288 5.207 1.00 95.94 105 VAL A CA 1
ATOM 857 C C . VAL A 1 105 ? -7.474 -15.721 5.754 1.00 95.94 105 VAL A C 1
ATOM 859 O O . VAL A 1 105 ? -7.373 -16.276 6.845 1.00 95.94 105 VAL A O 1
ATOM 862 N N . THR A 1 106 ? -6.410 -15.439 5.002 1.00 97.00 106 THR A N 1
ATOM 863 C CA . THR A 1 106 ? -5.028 -15.508 5.495 1.00 97.00 106 THR A CA 1
ATOM 864 C C . THR A 1 106 ? -4.536 -14.091 5.728 1.00 97.00 106 THR A C 1
ATOM 866 O O . THR A 1 106 ? -4.246 -13.384 4.762 1.00 97.00 106 THR A O 1
ATOM 869 N N . LEU A 1 107 ? -4.460 -13.691 6.995 1.00 95.75 107 LEU A N 1
ATOM 870 C CA . LEU A 1 107 ? -3.948 -12.386 7.404 1.00 95.75 107 LEU A CA 1
ATOM 871 C C . LEU A 1 107 ? -2.430 -12.347 7.317 1.00 95.75 107 LEU A C 1
ATOM 873 O O . LEU A 1 107 ? -1.758 -13.332 7.633 1.00 95.75 107 LEU A O 1
ATOM 877 N N . ASP A 1 108 ? -1.893 -11.177 6.989 1.00 96.94 108 ASP A N 1
ATOM 878 C CA . ASP A 1 108 ? -0.446 -10.977 7.003 1.00 96.94 108 ASP A CA 1
ATOM 879 C C . ASP A 1 108 ? 0.132 -11.130 8.410 1.00 96.94 108 ASP A C 1
ATOM 881 O O . ASP A 1 108 ? 1.138 -11.827 8.573 1.00 96.94 108 ASP A O 1
ATOM 885 N N . PHE A 1 109 ? -0.511 -10.529 9.422 1.00 97.94 109 PHE A N 1
ATOM 886 C CA . PHE A 1 109 ? -0.052 -10.599 10.806 1.00 97.94 109 PHE A CA 1
ATOM 887 C C . PHE A 1 109 ? -1.190 -10.739 11.823 1.00 97.94 109 PHE A C 1
ATOM 889 O O . PHE A 1 109 ? -2.179 -10.006 11.797 1.00 97.94 109 PHE A O 1
ATOM 896 N N . LEU A 1 110 ? -0.989 -11.644 12.781 1.00 97.81 110 LEU A N 1
ATOM 897 C CA . LEU A 1 110 ? -1.752 -11.708 14.025 1.00 97.81 110 LEU A CA 1
ATOM 898 C C . LEU A 1 110 ? -0.868 -11.189 15.161 1.00 97.81 110 LEU A C 1
ATOM 900 O O . LEU A 1 110 ? 0.251 -11.674 15.357 1.00 97.81 110 LEU A O 1
ATOM 904 N N . LEU A 1 111 ? -1.379 -10.200 15.880 1.00 97.62 111 LEU A N 1
ATOM 905 C CA . LEU A 1 111 ? -0.710 -9.482 16.953 1.00 97.62 111 LEU A CA 1
ATOM 906 C C . LEU A 1 111 ? -1.255 -9.920 18.313 1.00 97.62 111 LEU A C 1
ATOM 908 O O . LEU A 1 111 ? -2.449 -10.177 18.441 1.00 97.62 111 LEU A O 1
ATOM 912 N N . GLU A 1 112 ? -0.407 -9.937 19.336 1.00 96.31 112 GLU A N 1
ATOM 913 C CA . GLU A 1 112 ? -0.789 -10.252 20.714 1.00 96.31 112 GLU A CA 1
ATOM 914 C C . GLU A 1 112 ? -0.311 -9.167 21.684 1.00 96.31 112 GLU A C 1
ATOM 916 O O . GLU A 1 112 ? 0.860 -8.760 21.661 1.00 96.31 112 GLU A O 1
ATOM 921 N N . LYS A 1 113 ? -1.222 -8.723 22.551 1.00 95.38 113 LYS A N 1
ATOM 922 C CA . LYS A 1 113 ? -0.954 -7.809 23.665 1.00 95.38 113 LYS A CA 1
ATOM 923 C C . LYS A 1 113 ? -1.754 -8.270 24.876 1.00 95.38 113 LYS A C 1
ATOM 925 O O . LYS A 1 113 ? -2.977 -8.189 24.855 1.00 95.38 113 LYS A O 1
ATOM 930 N N . GLU A 1 114 ? -1.069 -8.748 25.915 1.00 92.75 114 GLU A N 1
ATOM 931 C CA . GLU A 1 114 ? -1.690 -9.111 27.205 1.00 92.75 114 GLU A CA 1
ATOM 932 C C . GLU A 1 114 ? -2.879 -10.084 27.047 1.00 92.75 114 GLU A C 1
ATOM 934 O O . GLU A 1 114 ? -3.962 -9.866 27.585 1.00 92.75 114 GLU A O 1
ATOM 939 N N . GLY A 1 115 ? -2.710 -11.133 26.233 1.00 90.38 115 GLY A N 1
ATOM 940 C CA . GLY A 1 115 ? -3.760 -12.122 25.957 1.00 90.38 115 GLY A CA 1
ATOM 941 C C . GLY A 1 115 ? -4.878 -11.647 25.017 1.00 90.38 115 GLY A C 1
ATOM 942 O O . GLY A 1 115 ? -5.792 -12.418 24.726 1.00 90.38 115 GLY A O 1
ATOM 943 N N . LYS A 1 116 ? -4.822 -10.408 24.508 1.00 94.12 116 LYS A N 1
ATOM 944 C CA . LYS A 1 116 ? -5.731 -9.895 23.471 1.00 94.12 116 LYS A CA 1
ATOM 945 C C . LYS A 1 116 ? -5.110 -10.040 22.089 1.00 94.12 116 LYS A C 1
ATOM 947 O O . LYS A 1 116 ? -3.918 -9.787 21.908 1.00 94.12 116 LYS A O 1
ATOM 952 N N . TRP A 1 117 ? -5.945 -10.385 21.112 1.00 96.44 117 TRP A N 1
ATOM 953 C CA . TRP A 1 117 ? -5.564 -10.499 19.707 1.00 96.44 117 TRP A CA 1
ATOM 954 C C . TRP A 1 117 ? -5.806 -9.200 18.943 1.00 96.44 117 TRP A C 1
ATOM 956 O O . TRP A 1 117 ? -6.762 -8.473 19.214 1.00 96.44 117 TRP A O 1
ATOM 966 N N . GLY A 1 118 ? -4.932 -8.924 17.980 1.00 97.81 118 GLY A N 1
ATOM 967 C CA . GLY A 1 118 ? -5.044 -7.818 17.042 1.00 97.81 118 GLY A CA 1
ATOM 968 C C . GLY A 1 118 ? -4.776 -8.299 15.623 1.00 97.81 118 GLY A C 1
ATOM 969 O O . GLY A 1 118 ? -3.869 -9.095 15.393 1.00 97.81 118 GLY A O 1
ATOM 970 N N . TYR A 1 119 ? -5.559 -7.829 14.661 1.00 98.38 119 TYR A N 1
ATOM 971 C CA . TYR A 1 119 ? -5.510 -8.313 13.281 1.00 98.38 119 TYR A CA 1
ATOM 972 C C . TYR A 1 119 ? -4.897 -7.243 12.387 1.00 98.38 119 TYR A C 1
ATOM 974 O O . TYR A 1 119 ? -5.439 -6.144 12.308 1.00 98.38 119 TYR A O 1
ATOM 982 N N . LEU A 1 120 ? -3.775 -7.538 11.731 1.00 98.38 120 LEU A N 1
ATOM 983 C CA . LEU A 1 120 ? -3.082 -6.590 10.862 1.00 98.38 120 LEU A CA 1
ATOM 984 C C . LEU A 1 120 ? -2.970 -7.145 9.442 1.00 98.38 120 LEU A C 1
ATOM 986 O O . LEU A 1 120 ? -2.303 -8.150 9.194 1.00 98.38 120 LEU A O 1
ATOM 990 N N . GLU A 1 121 ? -3.580 -6.425 8.507 1.00 98.00 121 GLU A N 1
ATOM 991 C CA . GLU A 1 121 ? -3.450 -6.656 7.071 1.00 98.00 121 GLU A CA 1
ATOM 992 C C . GLU A 1 121 ? -2.549 -5.591 6.440 1.00 98.00 121 GLU A C 1
ATOM 994 O O . GLU A 1 121 ? -2.690 -4.396 6.722 1.00 98.00 121 GLU A O 1
ATOM 999 N N . VAL A 1 122 ? -1.663 -6.008 5.537 1.00 97.38 122 VAL A N 1
ATOM 1000 C CA . VAL A 1 122 ? -0.785 -5.126 4.771 1.00 97.38 122 VAL A CA 1
ATOM 1001 C C . VAL A 1 122 ? -1.221 -5.085 3.310 1.00 97.38 122 VAL A C 1
ATOM 1003 O O . VAL A 1 122 ? -1.402 -6.100 2.642 1.00 97.38 122 VAL A O 1
ATOM 1006 N N . LYS A 1 123 ? -1.350 -3.878 2.762 1.00 95.62 123 LYS A N 1
ATOM 1007 C CA . LYS A 1 123 ? -1.543 -3.657 1.323 1.00 95.62 123 LYS A CA 1
ATOM 1008 C C . LYS A 1 123 ? -0.366 -2.886 0.767 1.00 95.62 123 LYS A C 1
ATOM 1010 O O . LYS A 1 123 ? 0.171 -2.010 1.428 1.00 95.62 123 LYS A O 1
ATOM 1015 N N . THR A 1 124 ? 0.027 -3.188 -0.462 1.00 93.62 124 THR A N 1
ATOM 1016 C CA . THR A 1 124 ? 1.078 -2.435 -1.153 1.00 93.62 124 THR A CA 1
ATOM 1017 C C . THR A 1 124 ? 0.448 -1.564 -2.225 1.00 93.62 124 THR A C 1
ATOM 1019 O O . THR A 1 124 ? -0.261 -2.077 -3.089 1.00 93.62 124 THR A O 1
ATOM 1022 N N . SER A 1 125 ? 0.736 -0.265 -2.190 1.00 92.94 125 SER A N 1
ATOM 1023 C CA . SER A 1 125 ? 0.296 0.688 -3.203 1.00 92.94 125 SER A CA 1
ATOM 1024 C C . SER A 1 125 ? 1.470 1.232 -4.013 1.00 92.94 125 SER A C 1
ATOM 1026 O O . SER A 1 125 ? 2.432 1.785 -3.471 1.00 92.94 125 SER A O 1
ATOM 1028 N N . THR A 1 126 ? 1.355 1.085 -5.331 1.00 91.31 126 THR A N 1
ATOM 1029 C CA . THR A 1 126 ? 2.325 1.556 -6.332 1.00 91.31 126 THR A CA 1
ATOM 1030 C C . THR A 1 126 ? 1.679 2.427 -7.413 1.00 91.31 126 THR A C 1
ATOM 1032 O O . THR A 1 126 ? 2.333 2.777 -8.393 1.00 91.31 126 THR A O 1
ATOM 1035 N N . LEU A 1 127 ? 0.397 2.770 -7.240 1.00 91.75 127 LEU A N 1
ATOM 1036 C CA . LEU A 1 127 ? -0.350 3.649 -8.130 1.00 91.75 127 LEU A CA 1
ATOM 1037 C C . LEU A 1 127 ? -0.443 5.037 -7.498 1.00 91.75 127 LEU A C 1
ATOM 1039 O O . LEU A 1 127 ? -0.764 5.168 -6.312 1.00 91.75 127 LEU A O 1
ATOM 1043 N N . PHE A 1 128 ? -0.161 6.068 -8.290 1.00 89.94 128 PHE A N 1
ATOM 1044 C CA . PHE A 1 128 ? -0.055 7.437 -7.802 1.00 89.94 128 PHE A CA 1
ATOM 1045 C C . PHE A 1 128 ? -0.791 8.422 -8.703 1.00 89.94 128 PHE A C 1
ATOM 1047 O O . PHE A 1 128 ? -0.744 8.318 -9.928 1.00 89.94 128 PHE A O 1
ATOM 1054 N N . GLN A 1 129 ? -1.388 9.443 -8.100 1.00 87.75 129 GLN A N 1
ATOM 1055 C CA . GLN A 1 129 ? -1.886 10.618 -8.811 1.00 87.75 129 GLN A CA 1
ATOM 1056 C C . GLN A 1 129 ? -1.542 11.862 -7.991 1.00 87.75 129 GLN A C 1
ATOM 1058 O O . GLN A 1 129 ? -2.016 12.038 -6.873 1.00 87.75 129 GLN A O 1
ATOM 1063 N N . GLY A 1 130 ? -0.633 12.696 -8.506 1.00 85.81 130 GLY A N 1
ATOM 1064 C CA . GLY A 1 130 ? -0.080 13.820 -7.743 1.00 85.81 130 GLY A CA 1
ATOM 1065 C C . GLY A 1 130 ? 0.625 13.358 -6.459 1.00 85.81 130 GLY A C 1
ATOM 1066 O O . GLY A 1 130 ? 1.622 12.630 -6.520 1.00 85.81 130 GLY A O 1
ATOM 1067 N N . THR A 1 131 ? 0.107 13.796 -5.308 1.00 87.81 131 THR A N 1
ATOM 1068 C CA . THR A 1 131 ? 0.556 13.432 -3.949 1.00 87.81 131 THR A CA 1
ATOM 1069 C C . THR A 1 131 ? -0.325 12.357 -3.297 1.00 87.81 131 THR A C 1
ATOM 1071 O O . THR A 1 131 ? -0.210 12.115 -2.093 1.00 87.81 131 THR A O 1
ATOM 1074 N N . ILE A 1 132 ? -1.199 11.704 -4.068 1.00 91.19 132 ILE A N 1
ATOM 1075 C CA . ILE A 1 132 ? -2.148 10.696 -3.589 1.00 91.19 132 ILE A CA 1
ATOM 1076 C C . ILE A 1 132 ? -1.658 9.307 -3.991 1.00 91.19 132 ILE A C 1
ATOM 1078 O O . ILE A 1 132 ? -1.333 9.057 -5.154 1.00 91.19 132 ILE A O 1
ATOM 1082 N N . SER A 1 133 ? -1.620 8.397 -3.021 1.00 94.44 133 SER A N 1
ATOM 1083 C CA . SER A 1 133 ? -1.429 6.968 -3.251 1.00 94.44 133 SER A CA 1
ATOM 1084 C C . SER A 1 133 ? -2.782 6.273 -3.410 1.00 94.44 133 SER A C 1
ATOM 1086 O O . SER A 1 133 ? -3.693 6.507 -2.617 1.00 94.44 133 SER A O 1
ATOM 1088 N N . LEU A 1 134 ? -2.911 5.414 -4.422 1.00 94.94 134 LEU A N 1
ATOM 1089 C CA . LEU A 1 134 ? -4.173 4.777 -4.805 1.00 94.94 134 LEU A CA 1
ATOM 1090 C C . LEU A 1 134 ? -4.096 3.258 -4.699 1.00 94.94 134 LEU A C 1
ATOM 1092 O O . LEU A 1 134 ? -3.144 2.647 -5.177 1.00 94.94 134 LEU A O 1
ATOM 1096 N N . PHE A 1 135 ? -5.119 2.627 -4.132 1.00 95.56 135 PHE A N 1
ATOM 1097 C CA . PHE A 1 135 ? -5.230 1.167 -4.129 1.00 95.56 135 PHE A CA 1
ATOM 1098 C C . PHE A 1 135 ? -6.692 0.729 -4.299 1.00 95.56 135 PHE A C 1
ATOM 1100 O O . PHE A 1 135 ? -7.551 1.292 -3.627 1.00 95.56 135 PHE A O 1
ATOM 1107 N N . PRO A 1 136 ? -6.996 -0.285 -5.128 1.00 94.75 136 PRO A N 1
ATOM 1108 C CA . PRO A 1 136 ? -6.055 -1.132 -5.864 1.00 94.75 136 PRO A CA 1
ATOM 1109 C C . PRO A 1 136 ? -5.729 -0.623 -7.283 1.00 94.75 136 PRO A C 1
ATOM 1111 O O . PRO A 1 136 ? -6.354 0.302 -7.801 1.00 94.75 136 PRO A O 1
ATOM 1114 N N . ASP A 1 137 ? -4.750 -1.249 -7.941 1.00 90.88 137 ASP A N 1
ATOM 1115 C CA . ASP A 1 137 ? -4.399 -1.017 -9.356 1.00 90.88 137 ASP A CA 1
ATOM 1116 C C . ASP A 1 137 ? -5.074 -2.015 -10.328 1.00 90.88 137 ASP A C 1
ATOM 1118 O O . ASP A 1 137 ? -4.953 -1.888 -11.549 1.00 90.88 137 ASP A O 1
ATOM 1122 N N . ALA A 1 138 ? -5.792 -3.002 -9.785 1.00 90.50 138 ALA A N 1
ATOM 1123 C CA . ALA A 1 138 ? -6.706 -3.911 -10.473 1.00 90.50 138 ALA A CA 1
ATOM 1124 C C . ALA A 1 138 ? -7.812 -4.377 -9.496 1.00 90.50 138 ALA A C 1
ATOM 1126 O O . ALA A 1 138 ? -7.546 -4.418 -8.293 1.00 90.50 138 ALA A O 1
ATOM 1127 N N . PRO A 1 139 ? -9.008 -4.782 -9.973 1.00 93.94 139 PRO A N 1
ATOM 1128 C CA . PRO A 1 139 ? -10.053 -5.336 -9.108 1.00 93.94 139 PRO A CA 1
ATOM 1129 C C . PRO A 1 139 ? -9.541 -6.455 -8.188 1.00 93.94 139 PRO A C 1
ATOM 1131 O O . PRO A 1 139 ? -8.782 -7.327 -8.628 1.00 93.94 139 PRO A O 1
ATOM 1134 N N . THR A 1 140 ? -9.935 -6.438 -6.911 1.00 94.25 140 THR A N 1
ATOM 1135 C CA . THR A 1 140 ? -9.373 -7.303 -5.862 1.00 94.25 140 THR A CA 1
ATOM 1136 C C . THR A 1 140 ? -10.422 -7.862 -4.899 1.00 94.25 140 THR A C 1
ATOM 1138 O O . THR A 1 140 ? -10.632 -7.399 -3.777 1.00 94.25 140 THR A O 1
ATOM 1141 N N . GLU A 1 141 ? -11.005 -8.995 -5.288 1.00 95.25 141 GLU A N 1
ATOM 1142 C CA . GLU A 1 141 ? -11.925 -9.750 -4.430 1.00 95.25 141 GLU A CA 1
ATOM 1143 C C . GLU A 1 141 ? -11.268 -10.194 -3.112 1.00 95.25 141 GLU A C 1
ATOM 1145 O O . GLU A 1 141 ? -11.869 -10.119 -2.041 1.00 95.25 141 GLU A O 1
ATOM 1150 N N . ARG A 1 142 ? -9.990 -10.598 -3.157 1.00 94.00 142 ARG A N 1
ATOM 1151 C CA . ARG A 1 142 ? -9.231 -10.945 -1.947 1.00 94.00 142 ARG A CA 1
ATOM 1152 C C . ARG A 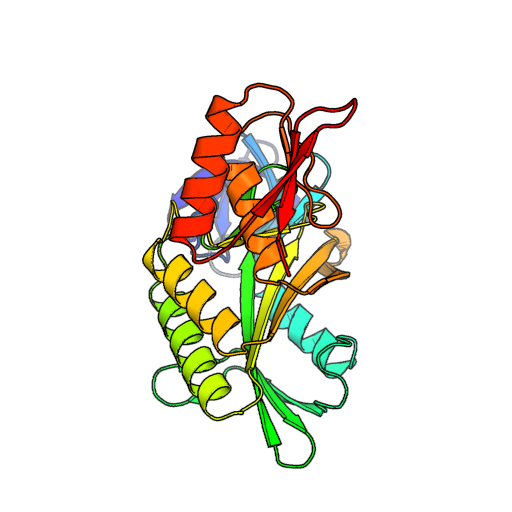1 142 ? -9.085 -9.740 -1.018 1.00 94.00 142 ARG A C 1
ATOM 1154 O O . ARG A 1 142 ? -9.270 -9.879 0.187 1.00 94.00 142 ARG A O 1
ATOM 1161 N N . GLY A 1 143 ? -8.756 -8.564 -1.558 1.00 95.62 143 GLY A N 1
ATOM 1162 C CA . GLY A 1 143 ? -8.654 -7.343 -0.759 1.00 95.62 143 GLY A CA 1
ATOM 1163 C C . GLY A 1 143 ? -9.973 -7.001 -0.069 1.00 95.62 143 GLY A C 1
ATOM 1164 O O . GLY A 1 143 ? -9.962 -6.693 1.121 1.00 95.62 143 GLY A O 1
ATOM 1165 N N . ARG A 1 144 ? -11.094 -7.147 -0.785 1.00 96.25 144 ARG A N 1
ATOM 1166 C CA . ARG A 1 144 ? -12.446 -6.943 -0.252 1.00 96.25 144 ARG A CA 1
ATOM 1167 C C . ARG A 1 144 ? -12.764 -7.895 0.902 1.00 96.25 144 ARG A C 1
ATOM 1169 O O . ARG A 1 144 ? -13.141 -7.438 1.973 1.00 96.25 144 ARG A O 1
ATOM 1176 N N . ARG A 1 145 ? -12.526 -9.201 0.737 1.00 97.50 145 ARG A N 1
ATOM 1177 C CA . ARG A 1 145 ? -12.755 -10.203 1.801 1.00 97.50 145 ARG A CA 1
ATOM 1178 C C . ARG A 1 145 ? -11.956 -9.918 3.071 1.00 97.50 145 ARG A C 1
ATOM 1180 O O . ARG A 1 145 ? -12.474 -10.078 4.168 1.00 97.50 145 ARG A O 1
ATOM 1187 N N . HIS A 1 146 ? -10.709 -9.470 2.929 1.00 97.94 146 HIS A N 1
ATOM 1188 C CA . HIS A 1 146 ? -9.885 -9.109 4.083 1.00 97.94 146 HIS A CA 1
ATOM 1189 C C . HIS A 1 146 ? -10.426 -7.854 4.794 1.00 97.94 146 HIS A C 1
ATOM 1191 O O . HIS A 1 146 ? -10.412 -7.803 6.020 1.00 97.94 146 HIS A O 1
ATOM 1197 N N . LEU A 1 147 ? -10.937 -6.862 4.053 1.00 98.12 147 LEU A N 1
ATOM 1198 C CA . LEU A 1 147 ? -11.594 -5.689 4.645 1.00 98.12 147 LEU A CA 1
ATOM 1199 C C . LEU A 1 147 ? -12.869 -6.058 5.404 1.00 98.12 147 LEU A C 1
ATOM 1201 O O . LEU A 1 147 ? -13.059 -5.572 6.514 1.00 98.12 147 LEU A O 1
ATOM 1205 N N . GLU A 1 148 ? -13.711 -6.919 4.832 1.00 97.94 148 GLU A N 1
ATOM 1206 C CA . GLU A 1 148 ? -14.923 -7.403 5.505 1.00 97.94 148 GLU A CA 1
ATOM 1207 C C . GLU A 1 148 ? -14.577 -8.158 6.793 1.00 97.94 148 GLU A C 1
ATOM 1209 O O . GLU A 1 148 ? -15.143 -7.863 7.841 1.00 97.94 148 GLU A O 1
ATOM 1214 N N . PHE A 1 149 ? -13.564 -9.029 6.761 1.00 98.38 149 PHE A N 1
ATOM 1215 C CA . PHE A 1 149 ? -13.064 -9.694 7.966 1.00 98.38 149 PHE A CA 1
ATOM 1216 C C . PHE A 1 149 ? -12.609 -8.687 9.039 1.00 98.38 149 PHE A C 1
ATOM 1218 O O . PHE A 1 149 ? -13.009 -8.791 10.198 1.00 98.38 149 PHE A O 1
ATOM 1225 N N . LEU A 1 150 ? -11.792 -7.690 8.675 1.00 98.56 150 LEU A N 1
ATOM 1226 C CA . LEU A 1 150 ? -11.336 -6.672 9.631 1.00 98.56 150 LEU A CA 1
ATOM 1227 C C . LEU A 1 150 ? -12.503 -5.841 10.174 1.00 98.56 150 LEU A C 1
ATOM 1229 O O . LEU A 1 150 ? -12.508 -5.498 11.354 1.00 98.56 150 LEU A O 1
ATOM 1233 N N . LYS A 1 151 ? -13.494 -5.536 9.331 1.00 98.19 151 LYS A N 1
ATOM 1234 C CA . LYS A 1 151 ? -14.719 -4.839 9.727 1.00 98.19 151 LYS A CA 1
ATOM 1235 C C . LYS A 1 151 ? -15.481 -5.642 10.779 1.00 98.19 151 LYS A C 1
ATOM 1237 O O . LYS A 1 151 ? -15.766 -5.101 11.839 1.00 98.19 151 LYS A O 1
ATOM 1242 N N . GLU A 1 152 ? -15.748 -6.922 10.526 1.00 98.00 152 GLU A N 1
ATOM 1243 C CA . GLU A 1 152 ? -16.450 -7.807 11.469 1.00 98.00 152 GLU A CA 1
ATOM 1244 C C . GLU A 1 152 ? -15.726 -7.912 12.818 1.00 98.00 152 GLU A C 1
ATOM 1246 O O . GLU A 1 152 ? -16.358 -7.988 13.874 1.00 98.00 152 GLU A O 1
ATOM 1251 N N . LYS A 1 153 ? -14.389 -7.915 12.797 1.00 98.00 153 LYS A N 1
ATOM 1252 C CA . LYS A 1 153 ? -13.567 -7.910 14.010 1.00 98.00 153 LYS A CA 1
ATOM 1253 C C . LYS A 1 153 ? -13.659 -6.591 14.764 1.00 98.00 153 LYS A C 1
ATOM 1255 O O . LYS A 1 153 ? -13.899 -6.601 15.971 1.00 98.00 153 LYS A O 1
ATOM 1260 N N . ALA A 1 154 ? -13.560 -5.470 14.059 1.00 98.00 154 ALA A N 1
ATOM 1261 C CA . ALA A 1 154 ? -13.716 -4.150 14.657 1.00 98.00 154 ALA A CA 1
ATOM 1262 C C . ALA A 1 154 ? -15.126 -3.934 15.245 1.00 98.00 154 ALA A C 1
ATOM 1264 O O . ALA A 1 154 ? -15.246 -3.396 16.344 1.00 98.00 154 ALA A O 1
ATOM 1265 N N . GLU A 1 155 ? -16.181 -4.434 14.589 1.00 97.25 155 GLU A N 1
ATOM 1266 C CA . GLU A 1 155 ? -17.567 -4.385 15.090 1.00 97.25 155 GLU A CA 1
ATOM 1267 C C . GLU A 1 155 ? -17.753 -5.122 16.422 1.00 97.25 155 GLU A C 1
ATOM 1269 O O . GLU A 1 155 ? -18.577 -4.721 17.241 1.00 97.25 155 GLU A O 1
ATOM 1274 N N . LYS A 1 156 ? -16.955 -6.165 16.669 1.00 97.00 156 LYS A N 1
ATOM 1275 C CA . LYS A 1 156 ? -16.921 -6.905 17.942 1.00 97.00 156 LYS A CA 1
ATOM 1276 C C . LYS A 1 156 ? -16.019 -6.249 18.996 1.00 97.00 156 LYS A C 1
ATOM 1278 O O . LYS A 1 156 ? -15.807 -6.822 20.061 1.00 97.00 156 LYS A O 1
ATOM 1283 N N . GLY A 1 157 ? -15.463 -5.072 18.706 1.00 96.75 157 GLY A N 1
ATOM 1284 C CA . GLY A 1 157 ? -14.503 -4.380 19.567 1.00 96.75 157 GLY A CA 1
ATOM 1285 C C . GLY A 1 157 ? -13.094 -4.980 19.537 1.00 96.75 157 GLY A C 1
ATOM 1286 O O . GLY A 1 157 ? -12.258 -4.612 20.365 1.00 96.75 157 GLY A O 1
ATOM 1287 N N . GLU A 1 158 ? -12.800 -5.893 18.605 1.00 97.12 158 GLU A N 1
ATOM 1288 C CA . GLU A 1 158 ? -11.477 -6.502 18.486 1.00 97.12 158 GLU A CA 1
ATOM 1289 C C . GLU A 1 158 ? -10.517 -5.583 17.690 1.00 97.12 158 GLU A C 1
ATOM 1291 O O . GLU A 1 158 ? -10.860 -5.126 16.590 1.00 97.12 158 GLU A O 1
ATOM 1296 N N . PRO A 1 159 ? -9.292 -5.310 18.188 1.00 97.88 159 PRO A N 1
ATOM 1297 C CA . PRO A 1 159 ? -8.332 -4.440 17.508 1.00 97.88 159 PRO A CA 1
ATOM 1298 C C . PRO A 1 159 ? -8.000 -4.901 16.086 1.00 97.88 159 PRO A C 1
ATOM 1300 O O . PRO A 1 159 ? -7.454 -5.980 15.871 1.00 97.88 159 PRO A O 1
ATOM 1303 N N . SER A 1 160 ? -8.298 -4.050 15.110 1.00 98.44 160 SER A N 1
ATOM 1304 C CA . SER A 1 160 ? -8.163 -4.369 13.689 1.00 98.44 160 SER A CA 1
ATOM 1305 C C . SER A 1 160 ? -7.454 -3.235 12.962 1.00 98.44 160 SER A C 1
ATOM 1307 O O . SER A 1 160 ? -7.789 -2.062 13.150 1.00 98.44 160 SER A O 1
ATOM 1309 N N . PHE A 1 161 ? -6.462 -3.586 12.146 1.00 98.56 161 PHE A N 1
ATOM 1310 C CA . PHE A 1 161 ? -5.529 -2.656 11.530 1.00 98.56 161 PHE A CA 1
ATOM 1311 C C . PHE A 1 161 ? -5.358 -2.943 10.040 1.00 98.56 161 PHE A C 1
ATOM 1313 O O . PHE A 1 161 ? -5.136 -4.082 9.627 1.00 98.56 161 PHE A O 1
ATOM 1320 N N . LEU A 1 162 ? -5.377 -1.879 9.246 1.00 98.62 162 LEU A N 1
ATOM 1321 C CA . LEU A 1 162 ? -4.994 -1.909 7.841 1.00 98.62 162 LEU A CA 1
ATOM 1322 C C . LEU A 1 162 ? -3.780 -1.003 7.633 1.00 98.62 162 LEU A C 1
ATOM 1324 O O . LEU A 1 162 ? -3.824 0.194 7.919 1.00 98.62 162 LEU A O 1
ATOM 1328 N N . LEU A 1 163 ? -2.697 -1.560 7.103 1.00 98.62 163 LEU A N 1
ATOM 1329 C CA . LEU A 1 163 ? -1.483 -0.818 6.789 1.00 98.62 163 LEU A CA 1
A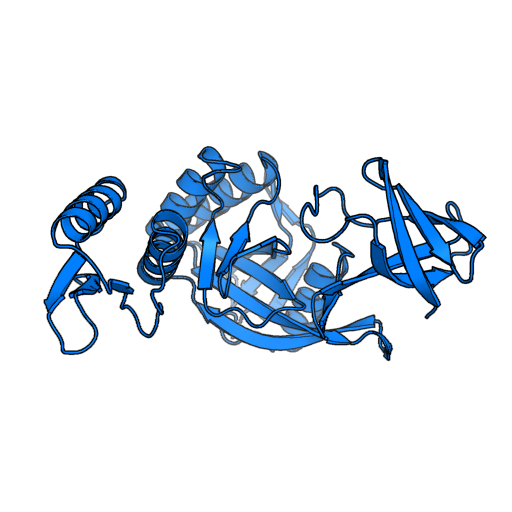TOM 1330 C C . LEU A 1 163 ? -1.250 -0.807 5.281 1.00 98.62 163 LEU A C 1
ATOM 1332 O O . LEU A 1 163 ? -0.916 -1.827 4.683 1.00 98.62 163 LEU A O 1
ATOM 1336 N N . VAL A 1 164 ? -1.379 0.359 4.659 1.00 97.75 164 VAL A N 1
ATOM 1337 C CA . VAL A 1 164 ? -1.001 0.552 3.258 1.00 97.75 164 VAL A CA 1
ATOM 1338 C C . VAL A 1 164 ? 0.460 0.983 3.209 1.00 97.75 164 VAL A C 1
ATOM 1340 O O . VAL A 1 164 ? 0.812 2.044 3.711 1.00 97.75 164 VAL A O 1
ATOM 1343 N N . VAL A 1 165 ? 1.323 0.182 2.598 1.00 96.81 165 VAL A N 1
ATOM 1344 C CA . VAL A 1 165 ? 2.733 0.496 2.369 1.00 96.81 165 VAL A CA 1
ATOM 1345 C C . VAL A 1 165 ? 2.904 1.035 0.958 1.00 96.81 165 VAL A C 1
ATOM 1347 O O . VAL A 1 165 ? 2.473 0.422 -0.020 1.00 96.81 165 VAL A O 1
ATOM 1350 N N . THR A 1 166 ? 3.583 2.167 0.842 1.00 93.81 166 THR A N 1
ATOM 1351 C CA . THR A 1 166 ? 3.951 2.756 -0.442 1.00 93.81 166 THR A CA 1
ATOM 1352 C C . THR A 1 166 ? 5.421 3.159 -0.453 1.00 93.81 166 THR A C 1
ATOM 1354 O O . THR A 1 166 ? 6.016 3.442 0.590 1.00 93.81 166 THR A O 1
ATOM 1357 N N . SER A 1 167 ? 6.037 3.151 -1.635 1.00 91.12 167 SER A N 1
ATOM 1358 C CA . SER A 1 167 ? 7.440 3.526 -1.799 1.00 91.12 167 SER A CA 1
ATOM 1359 C C . SER A 1 167 ? 7.690 4.256 -3.112 1.00 91.12 167 SER A C 1
ATOM 1361 O O . SER A 1 167 ? 6.949 4.095 -4.076 1.00 91.12 167 SER A O 1
ATOM 1363 N N . GLY A 1 168 ? 8.755 5.056 -3.143 1.00 78.81 168 GLY A N 1
ATOM 1364 C CA . GLY A 1 168 ? 9.265 5.679 -4.367 1.00 78.81 168 GLY A CA 1
ATOM 1365 C C . GLY A 1 168 ? 8.584 6.986 -4.786 1.00 78.81 168 GLY A C 1
ATOM 1366 O O . GLY A 1 168 ? 9.038 7.614 -5.733 1.00 78.81 168 GLY A O 1
ATOM 1367 N N . ARG A 1 169 ? 7.574 7.475 -4.057 1.00 83.44 169 ARG A N 1
ATOM 1368 C CA . ARG A 1 169 ? 7.044 8.837 -4.235 1.00 83.44 169 ARG A CA 1
ATOM 1369 C C . ARG A 1 169 ? 6.718 9.470 -2.888 1.00 83.44 169 ARG A C 1
ATOM 1371 O O . ARG A 1 169 ? 6.334 8.773 -1.951 1.00 83.44 169 ARG A O 1
ATOM 1378 N N . ASN A 1 170 ? 6.889 10.788 -2.786 1.00 84.00 170 ASN A N 1
ATOM 1379 C CA . ASN A 1 170 ? 6.430 11.532 -1.620 1.00 84.00 170 ASN A CA 1
ATOM 1380 C C . ASN A 1 170 ? 4.925 11.771 -1.765 1.00 84.00 170 ASN A C 1
ATOM 1382 O O . ASN A 1 170 ? 4.500 12.528 -2.638 1.00 84.00 170 ASN A O 1
ATOM 1386 N N . VAL A 1 171 ? 4.137 11.078 -0.953 1.00 89.69 171 VAL A N 1
ATOM 1387 C CA . VAL A 1 171 ? 2.679 11.195 -0.930 1.00 89.69 171 VAL A CA 1
ATOM 1388 C C . VAL A 1 171 ? 2.238 11.789 0.399 1.00 89.69 171 VAL A C 1
ATOM 1390 O O . VAL A 1 171 ? 2.901 11.616 1.420 1.00 89.69 171 VAL A O 1
ATOM 1393 N N . SER A 1 172 ? 1.111 12.483 0.383 1.00 88.19 172 SER A N 1
ATOM 1394 C CA . SER A 1 172 ? 0.501 13.075 1.577 1.00 88.19 172 SER A CA 1
ATOM 1395 C C . SER A 1 172 ? -0.826 12.410 1.923 1.00 88.19 172 SER A C 1
ATOM 1397 O O . SER A 1 172 ? -1.269 12.493 3.065 1.00 88.19 172 SER A O 1
ATOM 1399 N N . TYR A 1 173 ? -1.432 11.725 0.952 1.00 90.81 173 TYR A N 1
ATOM 1400 C CA . TYR A 1 173 ? -2.783 11.199 1.048 1.00 90.81 173 TYR A CA 1
ATOM 1401 C C . TYR A 1 173 ? -2.889 9.786 0.486 1.00 90.81 173 TYR A C 1
ATOM 1403 O O . TYR A 1 173 ? -2.080 9.352 -0.340 1.00 90.81 173 TYR A O 1
ATOM 1411 N N . PHE A 1 174 ? -3.939 9.095 0.914 1.00 95.44 174 PHE A N 1
ATOM 1412 C CA . PHE A 1 174 ? -4.371 7.820 0.367 1.00 95.44 174 PHE A CA 1
ATOM 1413 C C . PHE A 1 174 ? -5.843 7.914 -0.026 1.00 95.44 174 PHE A C 1
ATOM 1415 O O . PHE A 1 174 ? -6.634 8.481 0.727 1.00 95.44 174 PHE A O 1
ATOM 1422 N N . ALA A 1 175 ? -6.205 7.314 -1.157 1.00 94.75 175 ALA A N 1
ATOM 1423 C CA . ALA A 1 175 ? -7.597 7.072 -1.514 1.00 94.75 175 ALA A CA 1
ATOM 1424 C C . ALA A 1 175 ? -7.779 5.641 -2.041 1.00 94.75 175 ALA A C 1
ATOM 1426 O O . ALA A 1 175 ? -6.909 5.132 -2.762 1.00 94.75 175 ALA A O 1
ATOM 1427 N N . PRO A 1 176 ? -8.903 4.977 -1.720 1.00 96.00 176 PRO A N 1
ATOM 1428 C CA . PRO A 1 176 ? -9.272 3.758 -2.409 1.00 96.00 176 PRO A CA 1
ATOM 1429 C C . PRO A 1 176 ? -9.619 4.092 -3.871 1.00 96.00 176 PRO A C 1
ATOM 1431 O O . PRO A 1 176 ? -10.270 5.090 -4.172 1.00 96.00 176 PRO A O 1
ATOM 1434 N N . ASN A 1 177 ? -9.161 3.275 -4.812 1.00 94.50 177 ASN A N 1
ATOM 1435 C CA . ASN A 1 177 ? -9.313 3.556 -6.236 1.00 94.50 177 ASN A CA 1
ATOM 1436 C C . ASN A 1 177 ? -10.705 3.146 -6.741 1.00 94.50 177 ASN A C 1
ATOM 1438 O O . ASN A 1 177 ? -10.869 2.069 -7.318 1.00 94.50 177 ASN A O 1
ATOM 1442 N N . TYR A 1 178 ? -11.694 4.026 -6.551 1.00 89.38 178 TYR A N 1
ATOM 1443 C CA . TYR A 1 178 ? -13.085 3.785 -6.953 1.00 89.38 178 TYR A CA 1
ATOM 1444 C C . TYR A 1 178 ? -13.235 3.436 -8.438 1.00 89.38 178 TYR A C 1
ATOM 1446 O O . TYR A 1 178 ? -14.005 2.547 -8.779 1.00 89.38 178 TYR A O 1
ATOM 1454 N N . GLN A 1 179 ? -12.481 4.091 -9.327 1.00 88.19 179 GLN A N 1
ATOM 1455 C CA . GLN A 1 179 ? -12.552 3.815 -10.768 1.00 88.19 179 GLN A CA 1
ATOM 1456 C C . GLN A 1 179 ? -12.093 2.393 -11.122 1.00 88.19 179 GLN A C 1
ATOM 1458 O O . GLN A 1 179 ? -12.513 1.840 -12.134 1.00 88.19 179 GLN A O 1
ATOM 1463 N N . CYS A 1 180 ? -11.218 1.810 -10.301 1.00 91.12 180 CYS A N 1
ATOM 1464 C CA . CYS A 1 180 ? -10.690 0.467 -10.499 1.00 91.12 180 CYS A CA 1
ATOM 1465 C C . CYS A 1 180 ? -11.557 -0.601 -9.830 1.00 91.12 180 CYS A C 1
ATOM 1467 O O . CYS A 1 180 ? -11.835 -1.630 -10.443 1.00 91.12 180 CYS A O 1
ATOM 1469 N N . ASP A 1 181 ? -11.975 -0.371 -8.584 1.00 93.88 181 ASP A N 1
ATOM 1470 C CA . ASP A 1 181 ? -12.762 -1.332 -7.812 1.00 93.88 181 ASP A CA 1
ATOM 1471 C C . ASP A 1 181 ? -13.742 -0.620 -6.857 1.00 93.88 181 ASP A C 1
ATOM 1473 O O . ASP A 1 181 ? -13.421 -0.384 -5.685 1.00 93.88 181 ASP A O 1
ATOM 1477 N N . PRO A 1 182 ? -14.959 -0.288 -7.334 1.00 89.94 182 PRO A N 1
ATOM 1478 C CA . PRO A 1 182 ? -15.996 0.325 -6.507 1.00 89.94 182 PRO A CA 1
ATOM 1479 C C . PRO A 1 182 ? -16.366 -0.509 -5.274 1.00 89.94 182 PRO A C 1
ATOM 1481 O O . PRO A 1 182 ? -16.658 0.048 -4.213 1.00 89.94 182 PRO A O 1
ATOM 1484 N N . ALA A 1 183 ? -16.342 -1.842 -5.394 1.00 92.25 183 ALA A N 1
ATOM 1485 C CA . ALA A 1 183 ? -16.710 -2.747 -4.311 1.00 92.25 183 ALA A CA 1
ATOM 1486 C C . ALA A 1 183 ? -15.659 -2.728 -3.194 1.00 92.25 183 ALA A C 1
ATOM 1488 O O . ALA A 1 183 ? -16.015 -2.634 -2.019 1.00 92.25 183 ALA A O 1
ATOM 1489 N N . PHE A 1 184 ? -14.370 -2.742 -3.549 1.00 96.62 184 PHE A N 1
ATOM 1490 C CA . PHE A 1 184 ? -13.289 -2.536 -2.585 1.00 96.62 184 PHE A CA 1
ATOM 1491 C C . PHE A 1 184 ? -13.404 -1.171 -1.899 1.00 96.62 184 PHE A C 1
ATOM 1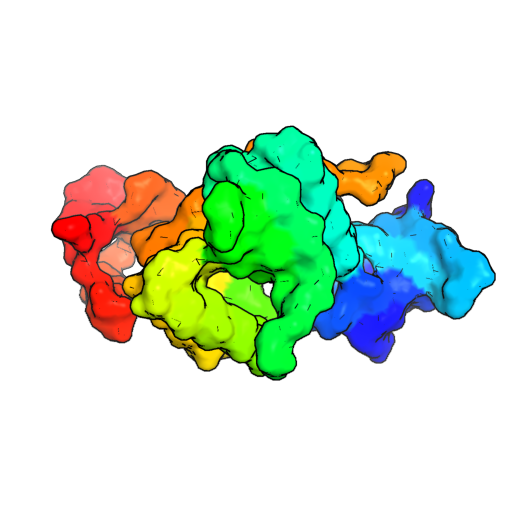493 O O . PHE A 1 184 ? -13.311 -1.104 -0.673 1.00 96.62 184 PHE A O 1
ATOM 1500 N N . THR A 1 185 ? -13.639 -0.096 -2.661 1.00 94.25 185 THR A N 1
ATOM 1501 C CA . THR A 1 185 ? -13.815 1.251 -2.098 1.00 94.25 185 THR A CA 1
ATOM 1502 C C . THR A 1 185 ? -14.944 1.288 -1.072 1.00 94.25 185 THR A C 1
ATOM 1504 O O . THR A 1 185 ? -14.757 1.798 0.032 1.00 94.25 185 THR A O 1
ATOM 1507 N N . PHE A 1 186 ? -16.096 0.695 -1.384 1.00 89.75 186 PHE A N 1
ATOM 1508 C CA . PHE A 1 186 ? -17.222 0.641 -0.455 1.00 89.75 186 PHE A CA 1
ATOM 1509 C C . PHE A 1 186 ? -16.896 -0.142 0.828 1.00 89.75 186 PHE A C 1
ATOM 1511 O O . PHE A 1 186 ? -17.145 0.353 1.932 1.00 89.75 186 PHE A O 1
ATOM 1518 N N . SER A 1 187 ? -16.281 -1.324 0.709 1.00 95.38 187 SER A N 1
ATOM 1519 C CA . SER A 1 187 ? -15.824 -2.107 1.867 1.00 95.38 187 SER A CA 1
ATOM 1520 C C . SER A 1 187 ? -14.783 -1.358 2.702 1.00 95.38 187 SER A C 1
ATOM 1522 O O . SER A 1 187 ? -14.796 -1.442 3.929 1.00 95.38 187 SER A O 1
ATOM 1524 N N . PHE A 1 188 ? -13.908 -0.575 2.066 1.00 97.88 188 PHE A N 1
ATOM 1525 C CA . PHE A 1 188 ? -12.903 0.234 2.754 1.00 97.88 188 PHE A CA 1
ATOM 1526 C C . PHE A 1 188 ? -13.556 1.323 3.613 1.00 97.88 188 PHE A C 1
ATOM 1528 O O . PHE A 1 188 ? -13.228 1.468 4.792 1.00 97.88 188 PHE A O 1
ATOM 1535 N N . TYR A 1 189 ? -14.539 2.036 3.057 1.00 93.44 189 TYR A N 1
ATOM 1536 C CA . TYR A 1 189 ? -15.319 3.025 3.801 1.00 93.44 189 TYR A CA 1
ATOM 1537 C C . TYR A 1 189 ? -16.064 2.407 4.986 1.00 93.44 189 TYR A C 1
ATOM 1539 O O . TYR A 1 189 ? -16.072 2.983 6.076 1.00 93.44 189 TYR A O 1
ATOM 1547 N N . GLN A 1 190 ? -16.669 1.232 4.799 1.00 92.81 190 GLN A N 1
ATOM 1548 C CA . GLN A 1 190 ? -17.323 0.521 5.894 1.00 92.81 190 GLN A CA 1
ATOM 1549 C C . GLN A 1 190 ? -16.333 0.115 6.990 1.00 92.81 190 GLN A C 1
ATOM 1551 O O . GLN A 1 190 ? -16.605 0.356 8.163 1.00 92.81 190 GLN A O 1
ATOM 1556 N N . ALA A 1 191 ? -15.180 -0.447 6.625 1.00 97.31 191 ALA A N 1
ATOM 1557 C CA . ALA A 1 191 ? -14.140 -0.832 7.574 1.00 97.31 191 ALA A CA 1
ATOM 1558 C C . ALA A 1 191 ? -13.679 0.363 8.427 1.00 97.31 191 ALA A C 1
ATOM 1560 O O . ALA A 1 191 ? -13.646 0.262 9.655 1.00 97.31 191 ALA A O 1
ATOM 1561 N N . LEU A 1 192 ? -13.420 1.520 7.801 1.00 95.69 192 LEU A N 1
ATOM 1562 C CA . LEU A 1 192 ? -13.102 2.758 8.522 1.00 95.69 192 LEU A CA 1
ATOM 1563 C C . LEU A 1 192 ? -14.217 3.159 9.497 1.00 95.69 192 LEU A C 1
ATOM 1565 O O . LEU A 1 192 ? -13.942 3.394 10.672 1.00 95.69 192 LEU A O 1
ATOM 1569 N N . LYS A 1 193 ? -15.478 3.193 9.036 1.00 93.31 193 LYS A N 1
ATOM 1570 C CA . LYS A 1 193 ? -16.641 3.564 9.870 1.00 93.31 193 LYS A CA 1
ATOM 1571 C C . LYS A 1 193 ? -16.838 2.626 11.063 1.00 93.31 193 LYS A C 1
ATOM 1573 O O . LYS A 1 193 ? -17.324 3.064 12.099 1.00 93.31 193 LYS A O 1
ATOM 1578 N N . LYS A 1 194 ? -16.470 1.351 10.927 1.00 96.62 194 LYS A N 1
ATOM 1579 C CA . LYS A 1 194 ? -16.582 0.345 11.994 1.00 96.62 194 LYS A CA 1
ATOM 1580 C C . LYS A 1 194 ? -15.358 0.257 12.903 1.00 96.62 194 LYS A C 1
ATOM 1582 O O . LYS A 1 194 ? -15.337 -0.580 13.796 1.00 96.62 194 LYS A O 1
ATOM 1587 N N . GLY A 1 195 ? -14.374 1.137 12.725 1.00 96.75 195 GLY A N 1
ATOM 1588 C CA . GLY A 1 195 ? -13.254 1.279 13.655 1.00 96.75 195 GLY A CA 1
ATOM 1589 C C . GLY A 1 195 ? -11.986 0.520 13.266 1.00 96.75 195 GLY A C 1
ATOM 1590 O O . GLY A 1 195 ? -11.087 0.388 14.098 1.00 96.75 195 GLY A O 1
ATOM 1591 N N . VAL A 1 196 ? -11.863 0.051 12.018 1.00 98.56 196 VAL A N 1
ATOM 1592 C CA . VAL A 1 196 ? -10.586 -0.477 11.513 1.00 98.56 196 VAL A CA 1
ATOM 1593 C C . VAL A 1 196 ? -9.573 0.665 11.423 1.00 98.56 196 VAL A C 1
ATOM 1595 O O . VAL A 1 196 ? -9.708 1.590 10.615 1.00 98.56 196 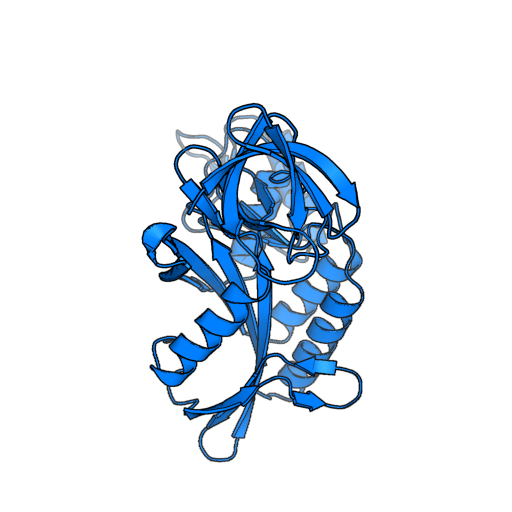VAL A O 1
ATOM 1598 N N . LYS A 1 197 ? -8.524 0.600 12.249 1.00 98.50 197 LYS A N 1
ATOM 1599 C CA . LYS A 1 197 ? -7.480 1.629 12.308 1.00 98.50 197 LYS A CA 1
ATOM 1600 C C . LYS A 1 197 ? -6.577 1.515 11.088 1.00 98.50 197 LYS A C 1
ATOM 1602 O O . LYS A 1 197 ? -5.886 0.514 10.909 1.00 98.50 197 LYS A O 1
ATOM 1607 N N . THR A 1 198 ? -6.567 2.547 10.257 1.00 98.56 198 THR A N 1
ATOM 1608 C CA . THR A 1 198 ? -5.895 2.497 8.958 1.00 98.56 198 THR A CA 1
ATOM 1609 C C . THR A 1 198 ? -4.733 3.481 8.898 1.00 98.56 198 THR A C 1
ATOM 1611 O O . THR A 1 198 ? -4.849 4.616 9.358 1.00 98.56 198 THR A O 1
ATOM 1614 N N . TYR A 1 199 ? -3.606 3.058 8.326 1.00 98.50 199 TYR A N 1
ATOM 1615 C CA . TYR A 1 199 ? -2.388 3.865 8.234 1.00 98.50 199 TYR A CA 1
ATOM 1616 C C . TYR A 1 199 ? -1.733 3.737 6.860 1.00 98.50 199 TYR A C 1
ATOM 1618 O O . TYR A 1 199 ? -1.687 2.656 6.276 1.00 98.50 199 TYR A O 1
ATOM 1626 N N . LEU A 1 200 ? -1.178 4.843 6.371 1.00 97.75 200 LEU A N 1
ATOM 1627 C CA . LEU A 1 200 ? -0.293 4.900 5.216 1.00 97.75 200 LEU A CA 1
ATOM 1628 C C . LEU A 1 200 ? 1.155 4.951 5.705 1.00 97.75 200 LEU A C 1
ATOM 1630 O O . LEU A 1 200 ? 1.574 5.929 6.325 1.00 97.75 200 LEU A O 1
ATOM 1634 N N . LEU A 1 201 ? 1.932 3.918 5.405 1.00 97.56 201 LEU A N 1
ATOM 1635 C CA . LEU A 1 201 ? 3.369 3.881 5.624 1.00 97.56 201 LEU A CA 1
ATOM 1636 C C . LEU A 1 201 ? 4.084 4.276 4.339 1.00 97.56 201 LEU A C 1
ATOM 1638 O O . LEU A 1 201 ? 4.002 3.587 3.321 1.00 97.56 201 LEU A O 1
ATOM 1642 N N . ILE A 1 202 ? 4.851 5.355 4.420 1.00 95.75 202 ILE A N 1
ATOM 1643 C CA . ILE A 1 202 ? 5.706 5.833 3.342 1.00 95.75 202 ILE A CA 1
ATOM 1644 C C . ILE A 1 202 ? 7.121 5.341 3.617 1.00 95.75 202 ILE A C 1
ATOM 1646 O O . ILE A 1 202 ? 7.734 5.689 4.634 1.00 95.75 202 ILE A O 1
ATOM 1650 N N . ALA A 1 203 ? 7.641 4.537 2.697 1.00 94.88 203 ALA A N 1
ATOM 1651 C CA . ALA A 1 203 ? 8.994 4.014 2.744 1.00 94.88 203 ALA A CA 1
ATOM 1652 C C . ALA A 1 203 ? 9.862 4.593 1.621 1.00 94.88 203 ALA A C 1
ATOM 1654 O O . ALA A 1 203 ? 9.389 4.938 0.534 1.00 94.88 203 ALA A O 1
ATOM 1655 N N . ARG A 1 204 ? 11.171 4.657 1.861 1.00 93.62 204 ARG A N 1
ATOM 1656 C CA . ARG A 1 204 ? 12.168 4.874 0.810 1.00 93.62 204 ARG A CA 1
ATOM 1657 C C . ARG A 1 204 ? 12.781 3.533 0.442 1.00 93.62 204 ARG A C 1
ATOM 1659 O O . ARG A 1 204 ? 13.222 2.803 1.321 1.00 93.62 204 ARG A O 1
ATOM 1666 N N . TYR A 1 205 ? 12.844 3.232 -0.848 1.00 93.62 205 TYR A N 1
ATOM 1667 C CA . TYR A 1 205 ? 13.609 2.094 -1.335 1.00 93.62 205 TYR A CA 1
ATOM 1668 C C . TYR A 1 205 ? 15.067 2.505 -1.561 1.00 93.62 205 TYR A C 1
ATOM 1670 O O . TYR A 1 205 ? 15.339 3.517 -2.213 1.00 93.62 205 TYR A O 1
ATOM 1678 N N . SER A 1 206 ? 15.994 1.738 -0.989 1.00 91.69 206 SER A N 1
ATOM 1679 C CA . SER A 1 206 ? 17.429 1.818 -1.254 1.00 91.69 206 SER A CA 1
ATOM 1680 C C . SER A 1 206 ? 17.796 0.715 -2.244 1.00 91.69 206 SER A C 1
ATOM 1682 O O . SER A 1 206 ? 17.840 -0.454 -1.850 1.00 91.69 206 SER A O 1
ATOM 1684 N N . PRO A 1 207 ? 18.083 1.062 -3.513 1.00 86.31 207 PRO A N 1
ATOM 1685 C CA . PRO A 1 207 ? 18.642 0.128 -4.475 1.00 86.31 207 PRO A CA 1
ATOM 1686 C C . PRO A 1 207 ? 19.860 -0.605 -3.939 1.00 86.31 207 PRO A C 1
ATOM 1688 O O . PRO A 1 207 ? 19.883 -1.820 -3.953 1.00 86.31 207 PRO A O 1
ATOM 1691 N N . MET A 1 208 ? 20.855 0.110 -3.411 1.00 86.56 208 MET A N 1
ATOM 1692 C CA . MET A 1 208 ? 22.146 -0.489 -3.054 1.00 86.56 208 MET A CA 1
ATOM 1693 C C . MET A 1 208 ? 22.005 -1.629 -2.042 1.00 86.56 208 MET A C 1
ATOM 1695 O O . MET A 1 208 ? 22.675 -2.649 -2.163 1.00 86.56 208 MET A O 1
ATOM 1699 N N . GLU A 1 209 ? 21.085 -1.481 -1.092 1.00 89.88 209 GLU A N 1
ATOM 1700 C CA . GLU A 1 209 ? 20.845 -2.473 -0.044 1.00 89.88 209 GLU A CA 1
ATOM 1701 C C . GLU A 1 209 ? 19.698 -3.435 -0.369 1.00 89.88 209 GLU A C 1
ATOM 1703 O O . GLU A 1 209 ? 19.501 -4.415 0.346 1.00 89.88 209 GLU A O 1
ATOM 1708 N N . ASN A 1 210 ? 18.920 -3.158 -1.421 1.00 90.06 210 ASN A N 1
ATOM 1709 C CA . ASN A 1 210 ? 17.637 -3.802 -1.693 1.00 90.06 210 ASN A CA 1
ATOM 1710 C C . ASN A 1 210 ? 16.701 -3.804 -0.464 1.00 90.06 210 ASN A C 1
ATOM 1712 O O . ASN A 1 210 ? 16.081 -4.818 -0.133 1.00 90.06 210 ASN A O 1
ATOM 1716 N N . LYS A 1 211 ? 16.626 -2.667 0.236 1.00 92.88 211 LYS A N 1
ATOM 1717 C CA . LYS A 1 211 ? 15.870 -2.511 1.488 1.00 92.88 211 LYS A CA 1
ATOM 1718 C C . LYS A 1 211 ? 14.919 -1.327 1.436 1.00 92.88 211 LYS A C 1
ATOM 1720 O O . LYS A 1 211 ? 15.143 -0.353 0.717 1.00 92.88 211 LYS A O 1
ATOM 1725 N N . LEU A 1 212 ? 13.862 -1.417 2.235 1.00 95.25 212 LEU A N 1
ATOM 1726 C CA . LEU A 1 212 ? 12.989 -0.294 2.548 1.00 95.25 212 LEU A CA 1
ATOM 1727 C C . LEU A 1 212 ? 13.443 0.349 3.863 1.00 95.25 212 LEU A C 1
ATOM 1729 O O . LEU A 1 212 ? 13.844 -0.347 4.793 1.00 95.25 212 LEU A O 1
ATOM 1733 N N . SER A 1 213 ? 13.347 1.671 3.950 1.00 94.88 213 SER A N 1
ATOM 1734 C CA . SER A 1 213 ? 13.498 2.421 5.197 1.00 94.88 213 SER A CA 1
ATOM 1735 C C . SER A 1 213 ? 12.256 3.259 5.473 1.00 94.88 213 SER A C 1
ATOM 1737 O O . SER A 1 213 ? 11.636 3.805 4.556 1.00 94.88 213 SER A O 1
ATOM 1739 N N . LEU A 1 214 ? 11.871 3.339 6.749 1.00 95.25 214 LEU A N 1
ATOM 1740 C CA . LEU A 1 214 ? 10.701 4.099 7.179 1.00 95.25 214 LEU A CA 1
ATOM 1741 C C . LEU A 1 214 ? 10.958 5.593 6.970 1.00 95.25 214 LEU A C 1
ATOM 1743 O O . LEU A 1 214 ? 11.993 6.105 7.392 1.00 95.25 214 LEU A O 1
ATOM 1747 N N . ARG A 1 215 ? 10.018 6.299 6.335 1.00 95.19 215 ARG A N 1
ATOM 1748 C CA . ARG A 1 215 ? 10.064 7.765 6.213 1.00 95.19 215 ARG A CA 1
ATOM 1749 C C . ARG A 1 215 ? 8.997 8.422 7.066 1.00 95.19 215 ARG A C 1
ATOM 1751 O O . ARG A 1 215 ? 9.305 9.320 7.838 1.00 95.19 215 ARG A O 1
ATOM 1758 N N . LYS A 1 216 ? 7.746 7.997 6.896 1.00 95.12 216 LYS A N 1
ATOM 1759 C CA . LYS A 1 216 ? 6.595 8.606 7.563 1.00 95.12 216 LYS A CA 1
ATOM 1760 C C . LYS A 1 216 ? 5.464 7.597 7.691 1.00 95.12 216 LYS A C 1
ATOM 1762 O O . LYS A 1 216 ? 5.319 6.719 6.844 1.00 95.12 216 LYS A O 1
ATOM 1767 N N . ILE A 1 217 ? 4.658 7.754 8.733 1.00 96.44 217 ILE A N 1
ATOM 1768 C CA . ILE A 1 217 ? 3.384 7.059 8.902 1.00 96.44 217 ILE A CA 1
ATOM 1769 C C . ILE A 1 217 ? 2.309 8.135 9.003 1.00 96.44 217 ILE A C 1
ATOM 1771 O O . ILE A 1 217 ? 2.476 9.104 9.743 1.00 96.44 217 ILE A O 1
ATOM 1775 N N . ILE A 1 218 ? 1.236 7.988 8.237 1.00 95.31 218 ILE A N 1
ATOM 1776 C CA . ILE A 1 218 ? 0.107 8.916 8.216 1.00 95.31 218 ILE A CA 1
ATOM 1777 C C . ILE A 1 218 ? -1.146 8.120 8.591 1.00 95.31 218 ILE A C 1
ATOM 1779 O O . ILE A 1 218 ? -1.460 7.155 7.895 1.00 95.31 218 ILE A O 1
ATOM 1783 N N . PRO A 1 219 ? -1.863 8.469 9.671 1.00 96.81 219 PRO A N 1
ATOM 1784 C CA . PRO A 1 219 ? -3.186 7.911 9.925 1.00 96.81 219 PRO A CA 1
ATOM 1785 C C . PRO A 1 219 ? -4.121 8.230 8.757 1.00 96.81 219 PRO A C 1
ATOM 1787 O O . PRO A 1 219 ? -4.184 9.372 8.303 1.00 96.81 219 PRO A O 1
ATOM 1790 N N . ILE A 1 220 ? -4.843 7.228 8.269 1.00 95.94 220 ILE A N 1
ATOM 1791 C CA . ILE A 1 220 ? -5.861 7.413 7.240 1.00 95.94 220 ILE A CA 1
ATOM 1792 C C . ILE A 1 220 ? -7.205 7.564 7.949 1.00 95.94 220 ILE A C 1
ATOM 1794 O O . ILE A 1 220 ? -7.684 6.628 8.588 1.00 95.94 220 ILE A O 1
ATOM 1798 N N . SER A 1 221 ? -7.797 8.750 7.834 1.00 91.12 221 SER A N 1
ATOM 1799 C CA . SER A 1 221 ? -9.129 9.055 8.352 1.00 91.12 221 SER A CA 1
ATOM 1800 C C . SER A 1 221 ? -10.143 9.190 7.219 1.00 91.12 221 SER A C 1
ATOM 1802 O O . SER A 1 221 ? -9.768 9.342 6.053 1.00 91.12 221 SER A O 1
ATOM 1804 N N . MET A 1 222 ? -11.431 9.164 7.569 1.00 86.31 222 MET A N 1
ATOM 1805 C CA . MET A 1 222 ? -12.526 9.434 6.633 1.00 86.31 222 MET A CA 1
ATOM 1806 C C . MET A 1 222 ? -12.285 10.751 5.888 1.00 86.31 222 MET A C 1
ATOM 1808 O O . MET A 1 222 ? -12.363 10.814 4.662 1.00 86.31 222 MET A O 1
ATOM 1812 N N . GLU A 1 223 ? -11.888 11.776 6.638 1.00 81.38 223 GLU A N 1
ATOM 1813 C CA . GLU A 1 223 ? -11.619 13.112 6.133 1.00 81.38 223 GLU A CA 1
ATOM 1814 C C . GLU A 1 223 ? -10.464 13.130 5.142 1.00 81.38 223 GLU A C 1
ATOM 1816 O O . GLU A 1 223 ? -10.601 13.652 4.037 1.00 81.38 223 GLU A O 1
ATOM 1821 N N . GLY A 1 224 ? -9.336 12.516 5.507 1.00 85.25 224 GLY A N 1
ATOM 1822 C CA . GLY A 1 224 ? -8.164 12.447 4.638 1.00 85.25 224 GLY A CA 1
ATOM 1823 C C . GLY A 1 224 ? -8.454 11.753 3.307 1.00 85.25 224 GLY A C 1
ATOM 1824 O O . GLY A 1 224 ? -7.964 12.197 2.268 1.00 85.25 224 GLY A O 1
ATOM 1825 N N . VAL A 1 225 ? -9.276 10.701 3.331 1.00 89.44 225 VAL A N 1
ATOM 1826 C CA . VAL A 1 225 ? -9.667 9.951 2.129 1.00 89.44 225 VAL A CA 1
ATOM 1827 C C . VAL A 1 225 ? -10.552 10.797 1.222 1.00 89.44 225 VAL A C 1
ATOM 1829 O O . VAL A 1 225 ? -10.334 10.832 0.016 1.00 89.44 225 VAL A O 1
ATOM 1832 N N . LEU A 1 226 ? -11.522 11.519 1.778 1.00 81.12 226 LEU A N 1
ATOM 1833 C CA . LEU A 1 226 ? -12.427 12.348 0.980 1.00 81.12 226 LEU A CA 1
ATOM 1834 C C . LEU A 1 226 ? -11.710 13.524 0.342 1.00 81.12 226 LEU A C 1
ATOM 1836 O O . LEU A 1 226 ? -11.929 13.796 -0.829 1.00 81.12 226 LEU A O 1
ATOM 1840 N N . LEU A 1 227 ? -10.814 14.188 1.072 1.00 77.81 227 LEU A N 1
ATOM 1841 C CA . LEU A 1 227 ? -9.994 15.265 0.508 1.00 77.81 227 LEU A CA 1
ATOM 1842 C C . LEU A 1 227 ? -9.150 14.758 -0.665 1.00 77.81 227 LEU A C 1
ATOM 1844 O O . LEU A 1 227 ? -9.006 15.447 -1.677 1.00 77.81 227 LEU A O 1
ATOM 1848 N N . ALA A 1 228 ? -8.631 13.534 -0.548 1.00 85.19 228 ALA A N 1
ATOM 1849 C CA . ALA A 1 228 ? -7.927 12.873 -1.632 1.00 85.19 228 ALA A CA 1
ATOM 1850 C C . ALA A 1 228 ? -8.866 12.591 -2.816 1.00 85.19 228 ALA A C 1
ATOM 1852 O O . ALA A 1 228 ? -8.562 13.000 -3.932 1.00 85.19 228 ALA A O 1
ATOM 1853 N N . GLU A 1 229 ? -10.027 11.970 -2.592 1.00 83.44 229 GLU A N 1
ATOM 1854 C CA . GLU A 1 229 ? -11.006 11.696 -3.653 1.00 83.44 229 GLU A CA 1
ATOM 1855 C C . GLU A 1 229 ? -11.515 12.965 -4.344 1.00 83.44 229 GLU A C 1
ATOM 1857 O O . GLU A 1 229 ? -11.630 12.980 -5.566 1.00 83.44 229 GLU A O 1
ATOM 1862 N N . LEU A 1 230 ? -11.758 14.043 -3.599 1.00 75.06 230 LEU A N 1
ATOM 1863 C CA . LEU A 1 230 ? -12.138 15.345 -4.146 1.00 75.06 230 LEU A CA 1
ATOM 1864 C C . LEU A 1 230 ? -11.039 15.909 -5.046 1.00 75.06 230 LEU A C 1
ATOM 1866 O O . LEU A 1 230 ? -11.311 16.340 -6.165 1.00 75.06 230 LEU A O 1
ATOM 1870 N N . SER A 1 231 ? -9.787 15.836 -4.595 1.00 73.88 231 SER A N 1
ATOM 1871 C CA . SER A 1 231 ? -8.636 16.265 -5.395 1.00 73.88 231 SER A CA 1
ATOM 1872 C C . SER A 1 231 ? -8.505 15.456 -6.695 1.00 73.88 231 SER A C 1
ATOM 1874 O O . SER A 1 231 ? -8.136 16.011 -7.729 1.00 73.88 231 SER A O 1
ATOM 1876 N N . LEU A 1 232 ? -8.832 14.155 -6.671 1.00 78.12 232 LEU A N 1
ATOM 1877 C CA . LEU A 1 232 ? -8.864 13.306 -7.871 1.00 78.12 232 LEU A CA 1
ATOM 1878 C C . LEU A 1 232 ? -10.030 13.670 -8.792 1.00 78.12 232 LEU A C 1
ATOM 1880 O O . LEU A 1 232 ? -9.818 13.877 -9.985 1.00 78.12 232 LEU A O 1
ATOM 1884 N N . TYR A 1 233 ? -11.247 13.733 -8.244 1.00 71.38 233 TYR A N 1
ATOM 1885 C CA . TYR A 1 233 ? -12.478 13.939 -9.003 1.00 71.38 233 TYR A CA 1
ATOM 1886 C C . TYR A 1 233 ? -12.435 15.264 -9.751 1.00 71.38 233 TYR A C 1
ATOM 1888 O O . TYR A 1 233 ? -12.707 15.310 -10.948 1.00 71.38 233 TYR A O 1
ATOM 1896 N N . PHE A 1 234 ? -12.011 16.328 -9.073 1.00 65.56 234 PHE A N 1
ATOM 1897 C CA . PHE A 1 234 ? -11.958 17.627 -9.713 1.00 65.56 234 PHE A CA 1
ATOM 1898 C C . PHE A 1 234 ? -10.763 17.776 -10.640 1.00 65.56 234 PHE A C 1
ATOM 1900 O O . PHE A 1 234 ? -10.838 18.633 -11.499 1.00 65.56 234 PHE A O 1
ATOM 1907 N N . SER A 1 235 ? -9.703 16.959 -10.559 1.00 57.00 235 SER A N 1
ATOM 1908 C CA . SER A 1 235 ? -8.537 17.011 -11.473 1.00 57.00 235 SER A CA 1
ATOM 1909 C C . SER A 1 235 ? -7.918 18.416 -11.675 1.00 57.00 235 SER A C 1
ATOM 1911 O O . SER A 1 235 ? -7.076 18.611 -12.547 1.00 57.00 235 SER A O 1
ATOM 1913 N N . LEU A 1 236 ? -8.318 19.401 -10.869 1.00 47.94 236 LEU A N 1
ATOM 1914 C CA . LEU A 1 236 ? -8.178 20.835 -11.096 1.00 47.94 236 LEU A CA 1
ATOM 1915 C C . LEU A 1 236 ? -7.336 21.402 -9.964 1.00 47.94 236 LEU A C 1
ATOM 1917 O O . LEU A 1 236 ? -7.824 21.411 -8.841 1.00 47.94 236 LEU A O 1
ATOM 1921 N N . ASN A 1 237 ? -6.120 21.859 -10.280 1.00 47.03 237 ASN A N 1
ATOM 1922 C CA . ASN A 1 237 ? -5.355 22.982 -9.699 1.00 47.03 237 ASN A CA 1
ATOM 1923 C C . ASN A 1 237 ? -5.350 23.243 -8.169 1.00 47.03 237 ASN A C 1
ATOM 1925 O O . ASN A 1 237 ? -4.774 24.229 -7.732 1.00 47.03 237 ASN A O 1
ATOM 1929 N N . GLY A 1 238 ? -5.922 22.385 -7.330 1.00 48.84 238 GLY A N 1
ATOM 1930 C CA . GLY A 1 238 ? -6.082 22.604 -5.898 1.00 48.84 238 GLY A CA 1
ATOM 1931 C C . GLY A 1 238 ? -5.004 21.901 -5.081 1.00 48.84 238 GLY A C 1
ATOM 1932 O O . GLY A 1 238 ? -4.633 20.754 -5.346 1.00 48.84 238 GLY A O 1
ATOM 1933 N N . LYS A 1 239 ? -4.516 22.578 -4.040 1.00 51.38 239 LYS A N 1
ATOM 1934 C CA . LYS A 1 239 ? -3.708 21.963 -2.982 1.00 51.38 239 LYS A CA 1
ATOM 1935 C C . LYS A 1 239 ? -4.647 21.421 -1.905 1.00 51.38 239 LYS A C 1
ATOM 1937 O O . LYS A 1 239 ? -5.385 22.186 -1.291 1.00 51.38 239 LYS A O 1
ATOM 1942 N N . ALA A 1 240 ? -4.610 20.111 -1.665 1.00 53.09 240 ALA A N 1
ATOM 1943 C CA . ALA A 1 240 ? -5.155 19.537 -0.442 1.00 53.09 240 ALA A CA 1
ATOM 1944 C C . ALA A 1 240 ? -4.101 19.658 0.662 1.00 53.09 240 ALA A C 1
ATOM 1946 O O . ALA A 1 240 ? -3.010 19.096 0.538 1.00 53.09 240 ALA A O 1
ATOM 1947 N N . GLU A 1 241 ? -4.411 20.400 1.723 1.00 55.78 241 GLU A N 1
ATOM 1948 C CA . GLU A 1 241 ? -3.538 20.524 2.890 1.00 55.78 241 GLU A CA 1
ATOM 1949 C C . GLU A 1 241 ? -4.369 20.689 4.167 1.00 55.78 241 GLU A C 1
ATOM 1951 O O . GLU A 1 241 ? -5.376 21.395 4.191 1.00 55.78 241 GLU A O 1
ATOM 1956 N N . GLY A 1 242 ? -3.981 19.994 5.241 1.00 54.78 242 GLY A N 1
ATOM 1957 C CA . GLY A 1 242 ? -4.514 20.246 6.586 1.00 54.78 242 GLY A CA 1
ATOM 1958 C C . GLY A 1 242 ? -6.033 20.111 6.764 1.00 54.78 242 GLY A C 1
ATOM 1959 O O . GLY A 1 242 ? -6.588 20.761 7.644 1.00 54.78 242 GLY A O 1
ATOM 1960 N N . GLY A 1 243 ? -6.718 19.298 5.955 1.00 57.06 243 GLY A N 1
ATOM 1961 C CA . GLY A 1 243 ? -8.174 19.145 6.058 1.00 57.06 243 GLY A CA 1
ATOM 1962 C C . GLY A 1 243 ? -8.986 19.984 5.065 1.00 57.06 243 GLY A C 1
ATOM 1963 O O . GLY A 1 243 ? -10.212 19.994 5.160 1.00 57.06 243 GLY A O 1
ATOM 1964 N N . LYS A 1 244 ? -8.317 20.712 4.161 1.00 63.59 244 LYS A N 1
ATOM 1965 C CA . LYS A 1 244 ? -8.937 21.696 3.269 1.00 63.59 244 LYS A CA 1
ATOM 1966 C C . LYS A 1 244 ? -8.712 21.362 1.796 1.00 63.59 244 LYS A C 1
ATOM 1968 O O . LYS A 1 244 ? -7.649 20.851 1.443 1.00 63.59 244 LYS A O 1
ATOM 1973 N N . VAL A 1 245 ? -9.689 21.693 0.951 1.00 65.44 245 VAL A N 1
ATOM 1974 C CA . VAL A 1 245 ? -9.559 21.734 -0.518 1.00 65.44 245 VAL A CA 1
ATOM 1975 C C . VAL A 1 245 ? -9.785 23.169 -0.973 1.00 65.44 245 VAL A C 1
ATOM 1977 O O . VAL A 1 245 ? -10.814 23.754 -0.645 1.00 65.44 245 VAL A O 1
ATOM 1980 N N . ILE A 1 246 ? -8.833 23.729 -1.718 1.00 66.94 246 ILE A N 1
ATOM 1981 C CA . ILE A 1 246 ? -8.948 25.066 -2.314 1.00 66.94 246 ILE A CA 1
ATOM 1982 C C . ILE A 1 246 ? -9.388 24.914 -3.771 1.00 66.94 246 ILE A C 1
ATOM 1984 O O . ILE A 1 246 ? -8.745 24.198 -4.542 1.00 66.94 246 ILE A O 1
ATOM 1988 N N . VAL A 1 247 ? -10.482 25.581 -4.140 1.00 67.50 247 VAL A N 1
ATOM 1989 C CA . VAL A 1 247 ? -11.041 25.594 -5.496 1.00 67.50 247 VAL A CA 1
ATOM 1990 C C . VAL A 1 247 ? -10.875 26.991 -6.086 1.00 67.50 247 VAL A C 1
ATOM 1992 O O . VAL A 1 247 ? -11.575 27.927 -5.701 1.00 67.50 247 VAL A O 1
ATOM 1995 N N . GLU A 1 248 ? -9.961 27.114 -7.051 1.00 60.56 248 GLU A N 1
ATOM 1996 C CA . GLU A 1 248 ? -9.590 28.396 -7.669 1.00 60.56 248 GLU A CA 1
ATOM 1997 C C . GLU A 1 248 ? -10.657 28.953 -8.641 1.00 60.56 248 GLU A C 1
ATOM 1999 O O . GLU A 1 248 ? -10.538 30.096 -9.060 1.00 60.56 248 GLU A O 1
ATOM 2004 N N . ASN A 1 249 ? -11.710 28.197 -9.014 1.00 57.34 249 ASN A N 1
ATOM 2005 C CA . ASN A 1 249 ? -12.739 28.660 -9.966 1.00 57.34 249 ASN A CA 1
ATOM 2006 C C . ASN A 1 249 ? -14.135 28.009 -9.790 1.00 57.34 249 ASN A C 1
ATOM 2008 O O . ASN A 1 249 ? -14.293 26.817 -10.058 1.00 57.34 249 ASN A O 1
ATOM 2012 N N . GLY A 1 250 ? -15.157 28.831 -9.487 1.00 58.34 250 GLY A N 1
ATOM 2013 C CA . GLY A 1 250 ? -16.585 28.586 -9.781 1.00 58.34 250 GLY A CA 1
ATOM 2014 C C . GLY A 1 250 ? -17.476 28.087 -8.626 1.00 58.34 250 GLY A C 1
ATOM 2015 O O . GLY A 1 250 ? -17.286 26.986 -8.116 1.00 58.34 250 GLY A O 1
ATOM 2016 N N . LYS A 1 251 ? -18.537 28.848 -8.290 1.00 59.94 251 LYS A N 1
ATOM 2017 C CA . LYS A 1 251 ? -19.618 28.443 -7.353 1.00 59.94 251 LYS A CA 1
ATOM 2018 C C . LYS A 1 251 ? -20.327 27.142 -7.769 1.00 59.94 251 LYS A C 1
ATOM 2020 O O . LYS A 1 251 ? -20.816 26.405 -6.922 1.00 59.94 251 LYS A O 1
ATOM 2025 N N . GLU A 1 252 ? -20.367 26.859 -9.067 1.00 63.53 252 GLU A N 1
ATOM 2026 C CA . GLU A 1 252 ? -21.006 25.668 -9.635 1.00 63.53 252 GLU A CA 1
ATOM 2027 C C . GLU A 1 252 ? -20.236 24.384 -9.293 1.00 63.53 252 GLU A C 1
ATOM 2029 O O . GLU A 1 252 ? -20.833 23.416 -8.827 1.00 63.53 252 GLU A O 1
ATOM 2034 N N . LYS A 1 253 ? -18.894 24.421 -9.356 1.00 67.88 253 LYS A N 1
ATOM 2035 C CA . LYS A 1 253 ? -18.051 23.305 -8.899 1.00 67.88 253 LYS A CA 1
ATOM 2036 C C . LYS A 1 253 ? -18.225 23.044 -7.413 1.00 67.88 253 LYS A C 1
ATOM 2038 O O . LYS A 1 253 ? -18.330 21.889 -7.025 1.00 67.88 253 LYS A O 1
ATOM 2043 N N . VAL A 1 254 ? -18.313 24.094 -6.588 1.00 72.00 254 VAL A N 1
ATOM 2044 C CA . VAL A 1 254 ? -18.575 23.959 -5.143 1.00 72.00 254 VAL A CA 1
ATOM 2045 C C . VAL A 1 254 ? -19.841 23.140 -4.888 1.00 72.00 254 VAL A C 1
ATOM 2047 O O . VAL A 1 254 ? -19.808 22.232 -4.064 1.00 72.00 254 VAL A O 1
ATOM 2050 N N . LYS A 1 255 ? -20.929 23.385 -5.627 1.00 74.25 255 LYS A N 1
ATOM 2051 C CA . LYS A 1 255 ? -22.175 22.620 -5.480 1.00 74.25 255 LYS A CA 1
ATOM 2052 C C . LYS A 1 255 ? -21.988 21.131 -5.800 1.00 74.25 255 LYS A C 1
ATOM 2054 O O . LYS A 1 255 ? -22.411 20.290 -5.012 1.00 74.25 255 LYS A O 1
ATOM 2059 N N . GLU A 1 256 ? -21.298 20.800 -6.891 1.00 72.88 256 GLU A N 1
ATOM 2060 C CA . GLU A 1 256 ? -20.975 19.405 -7.228 1.00 72.88 256 GLU A CA 1
ATOM 2061 C C . GLU A 1 256 ? -20.101 18.731 -6.157 1.00 72.88 256 GLU A C 1
ATOM 2063 O O . GLU A 1 256 ? -20.301 17.555 -5.848 1.00 72.88 256 GLU A O 1
ATOM 2068 N N . ILE A 1 257 ? -19.154 19.472 -5.559 1.00 72.12 257 ILE A N 1
ATOM 2069 C CA . ILE A 1 257 ? -18.311 18.983 -4.452 1.00 72.12 257 ILE A CA 1
ATOM 2070 C C . ILE A 1 257 ? -19.187 18.597 -3.254 1.00 72.12 257 ILE A C 1
ATOM 2072 O O . ILE A 1 257 ? -18.998 17.529 -2.664 1.00 72.12 257 ILE A O 1
ATOM 2076 N N . LEU A 1 258 ? -20.139 19.464 -2.896 1.00 75.88 258 LEU A N 1
ATOM 2077 C CA . LEU A 1 258 ? -21.052 19.241 -1.776 1.00 75.88 258 LEU A CA 1
ATOM 2078 C C . LEU A 1 258 ? -21.915 17.996 -2.011 1.00 75.88 258 LEU A C 1
ATOM 2080 O O . LEU A 1 258 ? -21.959 17.123 -1.147 1.00 75.88 258 LEU A O 1
ATOM 2084 N N . GLU A 1 259 ? -22.508 17.852 -3.198 1.00 77.19 259 GLU A N 1
ATOM 2085 C CA . GLU A 1 259 ? -23.307 16.669 -3.552 1.00 77.19 259 GLU A CA 1
ATOM 2086 C C . GLU A 1 259 ? -22.462 15.380 -3.576 1.00 77.19 259 GLU A C 1
ATOM 2088 O O . GLU A 1 259 ? -22.912 14.311 -3.149 1.00 77.19 259 GLU A O 1
ATOM 2093 N N . PHE A 1 260 ? -21.216 15.453 -4.061 1.00 73.75 260 PHE A N 1
ATOM 2094 C CA . PHE A 1 260 ? -20.283 14.323 -4.064 1.00 73.75 260 PHE A CA 1
ATOM 2095 C C . PHE A 1 260 ? -19.946 13.847 -2.644 1.00 73.75 260 PHE A C 1
ATOM 2097 O O . PHE A 1 260 ? -19.868 12.633 -2.403 1.00 73.75 260 PHE A O 1
ATOM 2104 N N . ALA A 1 261 ? -19.729 14.791 -1.725 1.00 71.38 261 ALA A N 1
ATOM 2105 C CA . ALA A 1 261 ? -19.434 14.515 -0.324 1.00 71.38 261 ALA A CA 1
ATOM 2106 C C . ALA A 1 261 ? -20.668 13.980 0.418 1.00 71.38 261 ALA A C 1
ATOM 2108 O O . ALA A 1 261 ? -20.568 12.973 1.126 1.00 71.38 261 ALA A O 1
ATOM 2109 N N . GLU A 1 262 ? -21.843 14.566 0.179 1.00 75.56 262 GLU A N 1
ATOM 2110 C CA . GLU A 1 262 ? -23.108 14.141 0.784 1.00 75.56 262 GLU A CA 1
ATOM 2111 C C . GLU A 1 262 ? -23.452 12.692 0.414 1.00 75.56 262 GLU A C 1
ATOM 2113 O O . GLU A 1 262 ? -23.763 11.886 1.293 1.00 75.56 262 GLU A O 1
ATOM 2118 N N . LYS A 1 263 ? -23.260 12.295 -0.855 1.00 71.75 263 LYS A N 1
ATOM 2119 C CA . LYS A 1 263 ? -23.427 10.897 -1.313 1.00 71.75 263 LYS A CA 1
ATOM 2120 C C . LYS A 1 263 ? -22.524 9.892 -0.585 1.00 71.75 263 LYS A C 1
ATOM 2122 O O . LYS A 1 263 ? -22.809 8.696 -0.590 1.00 71.75 263 LYS A O 1
ATOM 2127 N N . ARG A 1 264 ? -21.436 10.353 0.040 1.00 66.62 264 ARG A N 1
ATOM 2128 C CA . ARG A 1 264 ? -20.514 9.538 0.858 1.00 66.62 264 ARG A CA 1
ATOM 2129 C C . ARG A 1 264 ? -20.784 9.668 2.365 1.00 66.62 264 ARG A C 1
ATOM 2131 O O . ARG A 1 264 ? -20.131 8.995 3.172 1.00 66.62 264 ARG A O 1
ATOM 2138 N N . GLY A 1 265 ? -21.797 10.452 2.735 1.00 64.31 265 GLY A N 1
ATOM 2139 C CA . GLY A 1 265 ? -22.238 10.707 4.104 1.00 64.31 265 GLY A CA 1
ATOM 2140 C C . GLY A 1 265 ? -21.388 11.746 4.826 1.00 64.31 265 GLY A C 1
ATOM 2141 O O . GLY A 1 265 ? -21.130 11.576 6.016 1.00 64.31 265 GLY A O 1
ATOM 2142 N N . VAL A 1 266 ? -20.885 12.758 4.110 1.00 63.94 266 VAL A N 1
ATOM 2143 C CA . VAL A 1 266 ? -19.968 13.772 4.653 1.00 63.94 266 VAL A CA 1
ATOM 2144 C C . VAL A 1 266 ? -20.499 15.167 4.385 1.00 63.94 266 VAL A C 1
ATOM 2146 O O . VAL A 1 266 ? -20.891 15.487 3.268 1.00 63.94 266 VAL A O 1
ATOM 2149 N N . ILE A 1 267 ? -20.448 16.008 5.416 1.00 72.31 267 ILE A N 1
ATOM 2150 C CA . ILE A 1 267 ? -20.850 17.409 5.347 1.00 72.31 267 ILE A CA 1
ATOM 2151 C C . ILE A 1 267 ? -19.590 18.268 5.226 1.00 72.31 267 ILE A C 1
ATOM 2153 O O . ILE A 1 267 ? -18.664 18.147 6.031 1.00 72.31 267 ILE A O 1
ATOM 2157 N N . LEU A 1 268 ? -19.555 19.140 4.221 1.00 74.38 268 LEU A N 1
ATOM 2158 C CA . LEU A 1 268 ? -18.488 20.120 4.037 1.00 74.38 268 LEU A CA 1
ATOM 2159 C C . LEU A 1 268 ? -18.990 21.521 4.394 1.00 74.38 268 LEU A C 1
ATOM 2161 O O . LEU A 1 268 ? -20.114 21.897 4.070 1.00 74.38 268 LEU A O 1
ATOM 2165 N N . GLU A 1 269 ? -18.130 22.295 5.038 1.00 79.69 269 GLU A N 1
ATOM 2166 C CA . GLU A 1 269 ? -18.230 23.741 5.191 1.00 79.69 269 GLU A CA 1
ATOM 2167 C C . GLU A 1 269 ? -17.479 24.423 4.050 1.00 79.69 269 GLU A C 1
ATOM 2169 O O . GLU A 1 269 ? -16.442 23.935 3.597 1.00 79.69 269 GLU A O 1
ATOM 2174 N N . VAL A 1 270 ? -18.004 25.557 3.591 1.00 80.94 270 VAL A N 1
ATOM 2175 C CA . VAL A 1 270 ? -17.418 26.353 2.511 1.00 80.94 270 VAL A CA 1
ATOM 2176 C C . VAL A 1 270 ? -17.109 27.746 3.043 1.00 80.94 270 VAL A C 1
ATOM 2178 O O . VAL A 1 270 ? -18.003 28.426 3.543 1.00 80.94 270 VAL A O 1
ATOM 2181 N N . CYS A 1 271 ? -15.862 28.181 2.891 1.00 81.50 271 CYS A N 1
ATOM 2182 C CA . CYS A 1 271 ? -15.391 29.520 3.235 1.00 81.50 271 CYS A CA 1
ATOM 2183 C C . CYS A 1 271 ? -14.672 30.136 2.033 1.00 81.50 271 CYS A C 1
ATOM 2185 O O . CYS A 1 271 ? -13.867 29.468 1.402 1.00 81.50 271 CYS A O 1
ATOM 2187 N N . GLU A 1 272 ? -14.891 31.411 1.729 1.00 81.00 272 GLU A N 1
ATOM 2188 C CA . GLU A 1 272 ? -14.183 32.102 0.641 1.00 81.00 272 GLU A CA 1
ATOM 2189 C C . GLU A 1 272 ? -12.976 32.883 1.192 1.00 81.00 272 GLU A C 1
ATOM 2191 O O . GLU A 1 272 ? -13.088 33.573 2.208 1.00 81.00 272 GLU A O 1
ATOM 2196 N N . ASN A 1 273 ? -11.805 32.764 0.557 1.00 78.69 273 ASN A N 1
ATOM 2197 C CA . ASN A 1 273 ? -10.602 33.528 0.898 1.00 78.69 273 ASN A CA 1
ATOM 2198 C C . ASN A 1 273 ? -9.902 34.082 -0.364 1.00 78.69 273 ASN A C 1
ATOM 2200 O O . ASN A 1 273 ? -10.374 33.909 -1.484 1.00 78.69 273 ASN A O 1
ATOM 2204 N N . LYS A 1 274 ? -8.748 34.747 -0.187 1.00 73.31 274 LYS A N 1
ATOM 2205 C CA . LYS A 1 274 ? -7.962 35.334 -1.294 1.00 73.31 274 LYS A CA 1
ATOM 2206 C C . LYS A 1 274 ? -7.444 34.311 -2.320 1.00 73.31 274 LYS A C 1
ATOM 2208 O O . LYS A 1 274 ? -7.044 34.715 -3.404 1.00 73.31 274 LYS A O 1
ATOM 2213 N N . GLU A 1 275 ? -7.421 33.028 -1.971 1.00 67.44 275 GLU A N 1
ATOM 2214 C CA . GLU A 1 275 ? -6.965 31.915 -2.814 1.00 67.44 275 GLU A CA 1
ATOM 2215 C C . GLU A 1 275 ? -8.142 31.171 -3.482 1.00 67.44 275 GLU A C 1
ATOM 2217 O O . GLU A 1 275 ? -7.916 30.302 -4.320 1.00 67.44 275 GLU A O 1
ATOM 2222 N N . GLY A 1 276 ? -9.394 31.509 -3.142 1.00 72.94 276 GLY A N 1
ATOM 2223 C CA . GLY A 1 276 ? -10.609 30.925 -3.715 1.00 72.94 276 GLY A CA 1
ATOM 2224 C C . GLY A 1 276 ? -11.581 30.372 -2.668 1.00 72.94 276 GLY A C 1
ATOM 2225 O O . GLY A 1 276 ? -11.608 30.800 -1.513 1.00 72.94 276 GLY A O 1
ATOM 2226 N N . MET A 1 277 ? -12.409 29.408 -3.079 1.00 73.06 277 MET A N 1
ATOM 2227 C CA . MET A 1 277 ? -13.339 28.713 -2.181 1.00 73.06 277 MET A CA 1
ATOM 2228 C C . MET A 1 277 ? -12.604 27.589 -1.447 1.00 73.06 277 MET A C 1
ATOM 2230 O O . MET A 1 277 ? -12.096 26.652 -2.062 1.00 73.06 277 MET A O 1
ATOM 2234 N N . VAL A 1 278 ? -12.563 27.674 -0.126 1.00 73.69 278 VAL A N 1
ATOM 2235 C CA . VAL A 1 278 ? -11.974 26.703 0.793 1.00 73.69 278 VAL A CA 1
ATOM 2236 C C . VAL A 1 278 ? -13.075 25.796 1.326 1.00 73.69 278 VAL A C 1
ATOM 2238 O O . VAL A 1 278 ? -13.963 26.249 2.043 1.00 73.69 278 VAL A O 1
ATOM 2241 N N . LEU A 1 279 ? -12.998 24.506 1.014 1.00 74.12 279 LEU A N 1
ATOM 2242 C CA . LEU A 1 279 ? -13.874 23.489 1.589 1.00 74.12 279 LEU A CA 1
ATOM 2243 C C . LEU A 1 279 ? -13.181 22.793 2.757 1.00 74.12 279 LEU A C 1
ATOM 2245 O O . LEU A 1 279 ? -12.051 22.325 2.606 1.00 74.12 279 LEU A O 1
ATOM 2249 N N . SER A 1 280 ? -13.862 22.680 3.892 1.00 70.44 280 SER A N 1
ATOM 2250 C CA . SER A 1 280 ? -13.413 21.931 5.070 1.00 70.44 280 SER A CA 1
ATOM 2251 C C . SER A 1 280 ? -14.474 20.938 5.516 1.00 70.44 280 SER A C 1
ATOM 2253 O O . SER A 1 280 ? -15.659 21.169 5.329 1.00 70.44 280 SER A O 1
ATOM 2255 N N . ILE A 1 281 ? -14.077 19.819 6.114 1.00 66.75 281 ILE A N 1
ATOM 2256 C CA . ILE A 1 281 ? -15.053 18.851 6.629 1.00 66.75 281 ILE A CA 1
ATOM 2257 C C . ILE A 1 281 ? -15.615 19.343 7.959 1.00 66.75 281 ILE A C 1
ATOM 2259 O O . ILE A 1 281 ? -14.851 19.666 8.872 1.00 66.75 281 ILE A O 1
ATOM 2263 N N . ARG A 1 282 ? -16.947 19.375 8.056 1.00 67.06 282 ARG A N 1
ATOM 2264 C CA . ARG A 1 282 ? -17.663 19.697 9.288 1.00 67.06 282 ARG A CA 1
ATOM 2265 C C . ARG A 1 282 ? -17.513 18.531 10.264 1.00 67.06 282 ARG A C 1
ATOM 2267 O O . ARG A 1 282 ? -17.893 17.410 9.928 1.00 67.06 282 ARG A O 1
ATOM 2274 N N . ARG A 1 283 ? -16.912 18.798 11.424 1.00 58.53 283 ARG A N 1
ATOM 2275 C CA . ARG A 1 283 ? -16.777 17.831 12.524 1.00 58.53 283 ARG A CA 1
ATOM 2276 C C . ARG A 1 283 ? -18.051 17.737 13.348 1.00 58.53 283 ARG A C 1
ATOM 2278 O O . ARG A 1 283 ? -18.732 18.778 13.479 1.00 58.53 283 ARG A O 1
#

Sequence (283 aa):
MIRGKIRRRINRFTVEVDVEGERVYSYLANSGRLPQLIIPGKEVLLIKKNKGLPYKILAVLEGNNWVCVDSFLPNRFVWEKLKENALPFLEGWKGVRKEVRIGDVTLDFLLEKEGKWGYLEVKTSTLFQGTISLFPDAPTERGRRHLEFLKEKAEKGEPSFLLVVTSGRNVSYFAPNYQCDPAFTFSFYQALKKGVKTYLLIARYSPMENKLSLRKIIPISMEGVLLAELSLYFSLNGKAEGGKVIVENGKEKVKEILEFAEKRGVILEVCENKEGMVLSIRR

Radius of gyration: 20.28 Å; chains: 1; bounding box: 47×56×53 Å

Foldseek 3Di:
DFKWWWQAAPAQFWTWTGGPNDTFIEGQQGSFPLVVFRDGGWMFDWDADPDDGGIYTQFTADPNATWGRNPVQVLVQVVVCLCVVVPVVCPQQNDWDAQDDDPPAGAGIWTDHPNAIAGEHEAEFDDDDDQETEPDNAEDPNLLVLLVVLLVCLLVVGHAEYEYETETDRHDAYEYDCVHYVSSNVSNLSSQVSPHWYKYWYWGQDPVVSHTDTDDIDTHHPQRHLLVVLCVVVVDDWDDDDQKTFDQDDPVSVVVSQVVQVVSVWHWDWDADPRGIIIGTDD

Secondary structure (DSSP, 8-state):
-EEEEEEEEEETTEEEEEETTEEEEEEE---S--TTTS-TT-EEEEEE-SSSSSEEEEEEEETTEEEE--THHHHHHHHHHHHTT--GGGTT--EEEEEEEETTEEEEEEEEETTEEEEEEEEEE-EEETTEEEE-SS--HHHHHHHHHHHHHHHTT--EEEEEEEESS--SEEEE-TTT-HHHHHHHHHHHHTT-EEEEEEEEEETTTTEEEEEEEEEE-HHHHHHHHHHHHH-SSPPEETTEEEE-S-HHHHHHHHHHHHTTT--EEEEEETTEEEEEE--

pLDDT: mean 88.87, std 11.67, range [47.03, 98.62]